Protein AF-A0A0C2RU21-F1 (afdb_monomer)

pLDDT: mean 94.29, std 7.57, range [31.86, 98.75]

Mean predicted aligned error: 3.63 Å

Organism: NCBI:txid135826

InterPro domains:
  IPR026988 YaaC-like protein [PF14175] (13-154)

Solvent-accessible surface area (backbone atoms only — not comparable to full-atom values): 12083 Å² total; per-residue (Å²):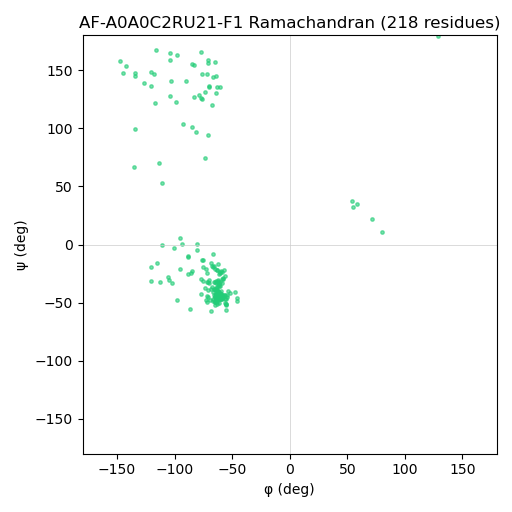 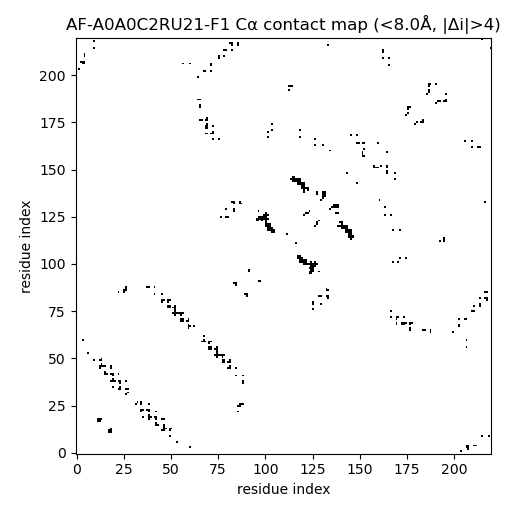130,83,72,75,60,72,66,70,82,51,52,65,50,66,38,51,70,54,34,23,54,53,33,24,52,46,30,46,76,71,70,44,82,64,23,61,63,51,12,62,67,45,20,61,61,36,24,52,21,51,55,46,19,52,51,25,42,57,51,25,72,77,42,57,79,71,52,21,39,45,29,43,34,55,15,48,52,24,49,52,50,32,31,45,48,56,77,35,82,64,68,75,83,47,77,58,43,74,39,69,14,58,49,66,75,92,72,81,60,99,84,69,55,64,53,81,33,55,42,31,43,39,92,52,7,42,52,36,50,46,30,41,73,75,66,74,37,82,77,70,75,45,77,45,47,38,49,59,48,61,52,41,77,73,43,95,78,46,95,59,57,69,70,54,46,52,49,55,52,30,49,53,46,27,46,35,56,71,70,38,54,68,61,44,48,46,41,74,71,68,48,85,54,73,49,40,64,53,53,55,52,46,57,57,50,47,62,25,51,50,68,57,65,46,40,67,59,69,76,105

Foldseek 3Di:
DLPFADLVLCVLLLDLVSQLVLQLVQCVVVVHPPSNVLSNVCSVLLNVLSVQLVVLLVVLVVDDLLCNLLSLLSSLLSLLVSLLCSHDSCPPVDPQQQDLQKDFDPDADPPDDQQAGKMWGHQHYSLQSSCCRPVVDRDDGDIDGNVLLLVQCVDPDHPDDNSSSLNRSSVSSSCCSPPVVVVSCCCCPVVPDPRNVSSVVSSSVSSHCSVVVSCVSNPD

Secondary structure (DSSP, 8-state):
------GGGGGGGG-HHHHHHHHHHHHHHTT-TTHHHHHHHHHHHHHHHHHHHHHHHHHHHHS-TTTHHHHHHHHHHHHHHHHHHTT-TT---SGGGGS-SEEE-SS--TT--STT-EEEEPSSSHHHHHHHHHS-------EEEHHHHHHHTT-SS-SS-HHHHHHHHHHHHHHHHHH-HHHHHHHHHH--STHHHHHHHHHHHHHHHHHHHTHHHHT-

Radius of gyration: 17.93 Å; Cα contacts (8 Å, |Δi|>4): 284; chains: 1; bounding box: 44×33×51 Å

Structure (mmCIF, N/CA/C/O backbone):
data_AF-A0A0C2RU21-F1
#
_entry.id   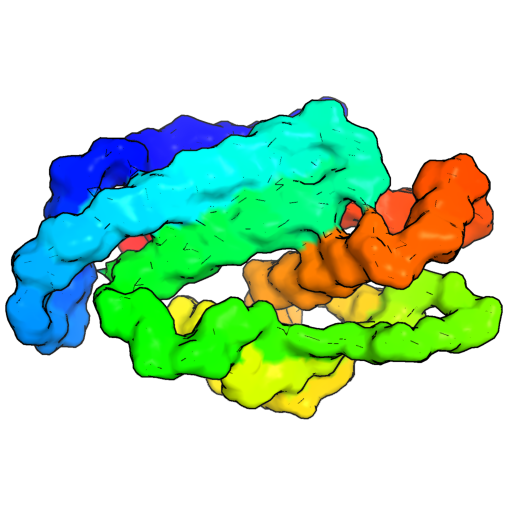AF-A0A0C2RU21-F1
#
loop_
_atom_site.group_PDB
_atom_site.id
_atom_site.type_symbol
_atom_site.label_atom_id
_atom_site.label_alt_id
_atom_site.label_comp_id
_atom_site.label_asym_id
_atom_site.label_entity_id
_atom_site.label_seq_id
_atom_site.pdbx_PDB_ins_code
_atom_site.Cartn_x
_atom_site.Cartn_y
_atom_site.Cartn_z
_atom_site.occupancy
_atom_site.B_iso_or_equiv
_atom_site.auth_seq_id
_atom_site.auth_comp_id
_atom_site.auth_asym_id
_atom_site.auth_atom_id
_atom_site.pdbx_PDB_model_num
ATOM 1 N N . MET A 1 1 ? -8.076 4.454 -21.649 1.00 31.86 1 MET A N 1
ATOM 2 C CA . MET A 1 1 ? -8.527 5.309 -20.536 1.00 31.86 1 MET A CA 1
ATOM 3 C C . MET A 1 1 ? -8.272 4.518 -19.271 1.00 31.86 1 MET A C 1
ATOM 5 O O . MET A 1 1 ? -8.824 3.433 -19.145 1.00 31.86 1 MET A O 1
ATOM 9 N N . THR A 1 2 ? -7.336 4.950 -18.432 1.00 44.03 2 THR A N 1
ATOM 10 C CA . THR A 1 2 ? -7.168 4.358 -17.102 1.00 44.03 2 THR A CA 1
ATOM 11 C C . THR A 1 2 ? -8.415 4.729 -16.311 1.00 44.03 2 THR A C 1
ATOM 13 O O . THR A 1 2 ? -8.763 5.902 -16.242 1.00 44.03 2 THR A O 1
ATOM 16 N N . SER A 1 3 ? -9.171 3.736 -15.844 1.00 54.34 3 SER A N 1
ATOM 17 C CA . SER A 1 3 ? -10.303 3.994 -14.956 1.00 54.34 3 SER A CA 1
ATOM 18 C C . SER A 1 3 ? -9.719 4.425 -13.620 1.00 54.34 3 SER A C 1
ATOM 20 O O . SER A 1 3 ? -9.314 3.575 -12.828 1.00 54.34 3 SER A O 1
ATOM 22 N N . ASP A 1 4 ? -9.592 5.729 -13.408 1.00 76.19 4 ASP A N 1
ATOM 23 C CA . ASP A 1 4 ? -9.157 6.260 -12.124 1.00 76.19 4 ASP A CA 1
ATOM 24 C C . ASP A 1 4 ? -10.173 5.835 -11.053 1.00 76.19 4 ASP A C 1
ATOM 26 O O . ASP A 1 4 ? -11.387 5.854 -11.276 1.00 76.19 4 ASP A O 1
ATOM 30 N N . PHE A 1 5 ? -9.682 5.380 -9.900 1.00 91.38 5 PHE A N 1
ATOM 31 C CA . PHE A 1 5 ? -10.552 4.986 -8.797 1.00 91.38 5 PHE A CA 1
ATOM 32 C C . PHE A 1 5 ? -11.353 6.190 -8.284 1.00 91.38 5 PHE A C 1
ATOM 34 O O . PHE A 1 5 ? -10.807 7.273 -8.065 1.00 91.38 5 PHE A O 1
ATOM 41 N N . ILE A 1 6 ? -12.649 5.986 -8.041 1.00 93.50 6 ILE A N 1
ATOM 42 C CA . ILE A 1 6 ? -13.533 7.021 -7.503 1.00 93.50 6 ILE A CA 1
ATOM 43 C C . ILE A 1 6 ? -13.357 7.083 -5.980 1.00 93.50 6 ILE A C 1
ATOM 45 O O . ILE A 1 6 ? -13.990 6.338 -5.231 1.00 93.50 6 ILE A O 1
ATOM 49 N N . TRP A 1 7 ? -12.523 8.014 -5.513 1.00 95.19 7 TRP A N 1
ATOM 50 C CA . TRP A 1 7 ? -12.246 8.229 -4.083 1.00 95.19 7 TRP A CA 1
ATOM 51 C C . TRP A 1 7 ? -13.466 8.645 -3.258 1.00 95.19 7 TRP A C 1
ATOM 53 O O . TRP A 1 7 ? -13.480 8.460 -2.043 1.00 95.19 7 TRP A O 1
ATOM 63 N N . GLN A 1 8 ? -14.539 9.103 -3.911 1.00 94.12 8 GLN A N 1
ATOM 64 C CA . GLN A 1 8 ? -15.776 9.497 -3.237 1.00 94.12 8 GLN A CA 1
ATOM 65 C C . GLN A 1 8 ? -16.424 8.358 -2.434 1.00 94.12 8 GLN A C 1
ATOM 67 O O . G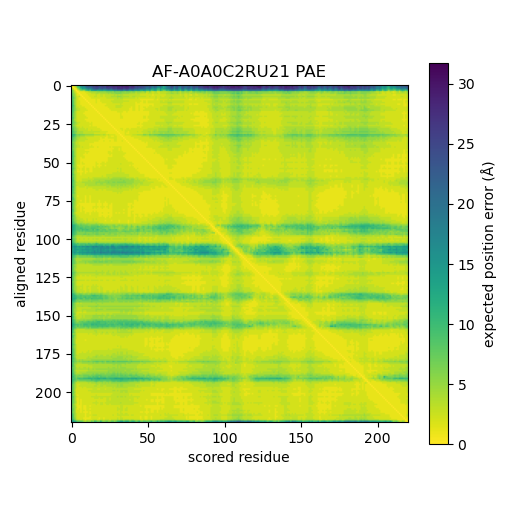LN A 1 8 ? -17.140 8.624 -1.471 1.00 94.12 8 GLN A O 1
ATOM 72 N N . HIS A 1 9 ? -16.129 7.095 -2.766 1.00 94.94 9 HIS A N 1
ATOM 73 C CA . HIS A 1 9 ? -16.547 5.946 -1.959 1.00 94.94 9 HIS A CA 1
ATOM 74 C C . HIS A 1 9 ? -16.064 6.030 -0.501 1.00 94.94 9 HIS A C 1
ATOM 76 O O . HIS A 1 9 ? -16.718 5.491 0.386 1.00 94.94 9 HIS A O 1
ATOM 82 N N . TYR A 1 10 ? -14.951 6.722 -0.241 1.00 97.56 10 TYR A N 1
ATOM 83 C CA . TYR A 1 10 ? -14.381 6.882 1.093 1.00 97.56 10 TYR A CA 1
ATOM 84 C C . TYR A 1 10 ? -14.823 8.153 1.824 1.00 97.56 10 TYR A C 1
ATOM 86 O O . TYR A 1 10 ? -14.427 8.317 2.974 1.00 97.56 10 TYR A O 1
ATOM 94 N N . LEU A 1 11 ? -15.671 9.014 1.236 1.00 96.62 11 LEU A N 1
ATOM 95 C CA . LEU A 1 11 ? -16.117 10.280 1.852 1.00 96.62 11 LEU A CA 1
ATOM 96 C C . LEU A 1 11 ? -16.581 10.164 3.315 1.00 96.62 11 LEU A C 1
ATOM 98 O O . LEU A 1 11 ? -16.206 11.033 4.108 1.00 96.62 11 LEU A O 1
ATOM 102 N N . PRO A 1 12 ? -17.327 9.118 3.734 1.00 97.19 12 PRO A N 1
ATOM 103 C CA . PRO A 1 12 ? -17.712 8.977 5.138 1.00 97.19 12 PRO A CA 1
ATOM 104 C C . PRO A 1 12 ? -16.509 8.932 6.094 1.00 97.19 12 PRO A C 1
ATOM 106 O O . PRO A 1 12 ? -16.598 9.412 7.223 1.00 97.19 12 PRO A O 1
ATOM 109 N N . LEU A 1 13 ? -15.362 8.421 5.637 1.00 98.06 13 LEU A N 1
ATOM 110 C CA . LEU A 1 13 ? -14.150 8.264 6.441 1.00 98.06 13 LEU A CA 1
ATOM 111 C C . LEU A 1 13 ? -13.318 9.549 6.589 1.00 98.06 13 LEU A C 1
ATOM 113 O O . LEU A 1 13 ? -12.363 9.562 7.362 1.00 98.06 13 LEU A O 1
ATOM 117 N N . TYR A 1 14 ? -13.694 10.638 5.913 1.00 97.25 14 TYR A N 1
ATOM 118 C CA . TYR A 1 14 ? -13.110 11.974 6.115 1.00 97.25 14 TYR A CA 1
ATOM 119 C C . TYR A 1 14 ? -13.797 12.707 7.275 1.00 97.25 14 TYR A C 1
ATOM 121 O O . TYR A 1 14 ? -13.236 13.609 7.896 1.00 97.25 14 TYR A O 1
ATOM 129 N N . ALA A 1 15 ? -15.030 12.317 7.609 1.00 97.56 15 ALA A N 1
ATOM 130 C CA . ALA A 1 15 ? -15.787 12.936 8.682 1.00 97.56 15 ALA A CA 1
ATOM 131 C C . ALA A 1 15 ? -15.427 12.297 10.029 1.00 97.56 15 ALA A C 1
ATOM 133 O O . ALA A 1 15 ? -15.958 11.248 10.393 1.00 97.56 15 ALA A O 1
ATOM 134 N N . LYS A 1 16 ? -14.584 12.974 10.824 1.00 97.62 16 LYS A N 1
ATOM 135 C CA . LYS A 1 16 ? -14.157 12.506 12.160 1.00 97.62 16 LYS A CA 1
ATOM 136 C C . LYS A 1 16 ? -15.317 11.999 13.021 1.00 97.62 16 LYS A C 1
ATOM 138 O O . LYS A 1 16 ? -15.208 10.938 13.618 1.00 97.62 16 LYS A O 1
ATOM 143 N N . HIS A 1 17 ? -16.427 12.739 13.073 1.00 97.94 17 HIS A N 1
ATOM 144 C CA . HIS A 1 17 ? -17.606 12.341 13.850 1.00 97.94 17 HIS A CA 1
ATOM 145 C C . HIS A 1 17 ? -18.168 10.985 13.396 1.00 97.94 17 HIS A C 1
ATOM 147 O O . HIS A 1 17 ? -18.436 10.124 14.229 1.00 97.94 17 HIS A O 1
ATOM 153 N N . HIS A 1 18 ? -18.291 10.774 12.083 1.00 98.25 18 HIS A N 1
ATOM 154 C CA . HIS A 1 18 ? -18.748 9.503 11.526 1.00 98.25 18 HIS A CA 1
ATOM 155 C C . HIS A 1 18 ? -17.769 8.368 11.850 1.00 98.25 18 HIS A C 1
ATOM 157 O O . HIS A 1 18 ? -18.178 7.324 12.351 1.00 98.25 18 HIS A O 1
ATOM 163 N N . VAL A 1 19 ? -16.466 8.594 11.656 1.00 98.50 19 VAL A N 1
ATOM 164 C CA . VAL A 1 19 ? -15.429 7.605 11.984 1.00 98.50 19 VAL A CA 1
ATOM 165 C C . VAL A 1 19 ? -15.456 7.234 13.466 1.00 98.50 19 VAL A C 1
ATOM 167 O O . VAL A 1 19 ? -15.389 6.052 13.791 1.00 98.50 19 VAL A O 1
ATOM 170 N N . THR A 1 20 ? -15.614 8.200 14.376 1.00 98.69 20 THR A N 1
ATOM 171 C CA . THR A 1 20 ? -15.756 7.917 15.812 1.00 98.69 20 THR A CA 1
ATOM 172 C C . THR A 1 20 ? -16.949 6.999 16.086 1.00 98.69 20 THR A C 1
ATOM 174 O O . THR A 1 20 ? -16.804 6.034 16.831 1.00 98.69 20 THR A O 1
ATOM 177 N N . GLN A 1 21 ? -18.106 7.237 15.462 1.00 98.44 21 GLN A N 1
ATOM 178 C CA . GLN A 1 21 ? -19.289 6.382 15.635 1.00 98.44 21 GLN A CA 1
ATOM 179 C C . GLN A 1 21 ? -19.064 4.956 15.107 1.00 98.44 21 GLN A C 1
ATOM 181 O O . GLN A 1 21 ? -19.428 3.982 15.774 1.00 98.44 21 GLN A O 1
ATOM 186 N N . VAL A 1 22 ? -18.432 4.823 13.937 1.00 98.12 22 VAL A N 1
ATOM 187 C CA . VAL A 1 22 ? -18.100 3.520 13.339 1.00 98.12 22 VAL A CA 1
ATOM 188 C C . VAL A 1 22 ? -17.126 2.747 14.226 1.00 98.12 22 VAL A C 1
ATOM 190 O O . VAL A 1 22 ? -17.392 1.594 14.567 1.00 98.12 22 VAL A O 1
ATOM 193 N N . LEU A 1 23 ? -16.032 3.382 14.654 1.00 98.38 23 LEU A N 1
ATOM 194 C CA . LEU A 1 23 ? -15.039 2.758 15.528 1.00 98.38 23 LEU A CA 1
ATOM 195 C C . LEU A 1 23 ? -15.647 2.356 16.871 1.00 98.38 23 LEU A C 1
ATOM 197 O O . LEU A 1 23 ? -15.434 1.235 17.320 1.00 98.38 23 LEU A O 1
ATOM 201 N N . PHE A 1 24 ? -16.459 3.222 17.482 1.00 98.56 24 PHE A N 1
ATOM 202 C CA . PHE A 1 24 ? -17.140 2.905 18.736 1.00 98.56 24 PHE A CA 1
ATOM 203 C C . PHE A 1 24 ? -18.019 1.658 18.598 1.00 98.56 24 PHE A C 1
ATOM 205 O O . PHE A 1 24 ? -17.946 0.754 19.434 1.00 98.56 24 PHE A O 1
ATOM 212 N N . THR A 1 25 ? -18.794 1.574 17.514 1.00 97.94 25 THR A N 1
ATOM 213 C CA . THR A 1 25 ? -19.654 0.421 17.222 1.00 97.94 25 THR A CA 1
ATOM 214 C C . THR A 1 25 ? -18.827 -0.855 17.056 1.00 97.94 25 THR A C 1
ATOM 216 O O . THR A 1 25 ? -19.104 -1.858 17.714 1.00 97.94 25 THR A O 1
ATOM 219 N N . ARG A 1 26 ? -17.771 -0.816 16.231 1.00 97.00 26 ARG A N 1
ATOM 220 C CA . ARG A 1 26 ? -16.908 -1.978 15.961 1.00 97.00 26 ARG A CA 1
ATOM 221 C C . ARG A 1 26 ? -16.157 -2.446 17.204 1.00 97.00 26 ARG A C 1
ATOM 223 O O . ARG A 1 26 ? -16.156 -3.636 17.505 1.00 97.00 26 ARG A O 1
ATOM 230 N N . TYR A 1 27 ? -15.558 -1.526 17.955 1.00 98.00 27 TYR A N 1
ATOM 231 C CA . TYR A 1 27 ? -14.816 -1.855 19.172 1.00 98.00 27 TYR A CA 1
ATOM 232 C C . TYR A 1 27 ? -15.729 -2.427 20.257 1.00 98.00 27 TYR A C 1
ATOM 234 O O . TYR A 1 27 ? -15.358 -3.393 20.920 1.00 98.00 27 TYR A O 1
ATOM 242 N N . THR A 1 28 ? -16.942 -1.885 20.399 1.00 98.00 28 THR A N 1
ATOM 243 C CA . THR A 1 28 ? -17.939 -2.414 21.340 1.00 98.00 28 THR A CA 1
ATOM 244 C C . THR A 1 28 ? -18.387 -3.818 20.937 1.00 98.00 28 THR A C 1
ATOM 246 O O . THR A 1 28 ? -18.399 -4.714 21.776 1.00 98.00 28 THR A O 1
ATOM 249 N N . ALA A 1 29 ? -18.677 -4.047 19.651 1.00 97.00 29 ALA A N 1
ATOM 250 C CA . ALA A 1 29 ? -19.038 -5.370 19.136 1.00 97.00 29 ALA A CA 1
ATOM 251 C C . ALA A 1 29 ? -17.907 -6.404 19.300 1.00 97.00 29 ALA A C 1
ATOM 253 O O . ALA A 1 29 ? -18.172 -7.585 19.511 1.00 97.00 29 ALA A O 1
ATOM 254 N N . ALA A 1 30 ? -16.649 -5.961 19.251 1.00 95.88 30 ALA A N 1
ATOM 255 C CA . ALA A 1 30 ? -15.473 -6.791 19.499 1.00 95.88 30 ALA A CA 1
ATOM 256 C C . ALA A 1 30 ? -15.161 -7.010 20.997 1.00 95.88 30 ALA A C 1
ATOM 258 O O . ALA A 1 30 ? -14.177 -7.675 21.318 1.00 95.88 30 ALA A O 1
ATOM 259 N N . GLY A 1 31 ? -15.964 -6.460 21.918 1.00 97.31 31 GLY A N 1
ATOM 260 C CA . GLY A 1 31 ? -15.763 -6.604 23.365 1.00 97.31 31 GLY A CA 1
ATOM 261 C C . GLY A 1 31 ? -14.570 -5.818 23.920 1.00 97.31 31 GLY A C 1
ATOM 262 O O . GLY A 1 31 ? -14.044 -6.165 24.977 1.00 97.31 31 GLY A O 1
ATOM 263 N N . ILE A 1 32 ? -14.115 -4.774 23.220 1.00 97.06 32 ILE A N 1
ATOM 264 C CA . ILE A 1 32 ? -12.980 -3.949 23.644 1.00 97.06 32 ILE A CA 1
ATOM 265 C C . ILE A 1 32 ? -13.418 -2.996 24.765 1.00 97.06 32 ILE A C 1
ATOM 267 O O . ILE A 1 32 ? -14.351 -2.208 24.613 1.00 97.06 32 ILE A O 1
ATOM 271 N N . THR A 1 33 ? -12.709 -3.034 25.893 1.00 96.31 33 THR A N 1
ATOM 272 C CA . THR A 1 33 ? -12.931 -2.131 27.033 1.00 96.31 33 THR A CA 1
ATOM 273 C C . THR A 1 33 ? -12.581 -0.687 26.682 1.00 96.31 33 THR A C 1
ATOM 275 O O . THR A 1 33 ? -11.595 -0.449 25.987 1.00 96.31 33 THR A O 1
ATOM 278 N N . HIS A 1 34 ? -13.328 0.282 27.222 1.00 96.75 34 HIS A N 1
ATOM 279 C CA . HIS A 1 34 ? -13.141 1.715 26.938 1.00 96.75 34 HIS A CA 1
ATOM 280 C C . HIS A 1 34 ? -13.284 2.067 25.441 1.00 96.75 34 HIS A C 1
ATOM 282 O O . HIS A 1 34 ? -12.607 2.962 24.932 1.00 96.75 34 HIS A O 1
ATOM 288 N N . SER A 1 35 ? -14.179 1.368 24.731 1.00 97.44 35 SER A N 1
ATOM 289 C CA . SER A 1 35 ? -14.396 1.503 23.283 1.00 97.44 35 SER A CA 1
ATOM 290 C C . SER A 1 35 ? -14.674 2.938 22.826 1.00 97.44 35 SER A C 1
ATOM 292 O O . SER A 1 35 ? -14.144 3.350 21.798 1.00 97.44 35 SER A O 1
ATOM 294 N N . GLU A 1 36 ? -15.454 3.718 23.578 1.00 98.06 36 GLU A N 1
ATOM 295 C CA . GLU A 1 36 ? -15.768 5.114 23.237 1.00 98.06 36 GLU A CA 1
ATOM 296 C C . GLU A 1 36 ? -14.519 6.002 23.262 1.00 98.06 36 GLU A C 1
ATOM 298 O O . GLU A 1 36 ? -14.224 6.698 22.289 1.00 98.06 36 GLU A O 1
ATOM 303 N N . GLN A 1 37 ? -13.734 5.922 24.340 1.00 98.25 37 GLN A N 1
ATOM 304 C CA . GLN A 1 37 ? -12.491 6.680 24.472 1.00 98.25 37 GLN A CA 1
ATOM 305 C C . GLN A 1 37 ? -11.500 6.313 23.360 1.00 98.25 37 GLN A C 1
ATOM 307 O O . GLN A 1 37 ? -10.933 7.201 22.724 1.00 98.25 37 GLN A O 1
ATOM 312 N N . LEU A 1 38 ? -11.332 5.014 23.085 1.00 98.25 38 LEU A N 1
ATOM 313 C CA . LEU A 1 38 ? -10.466 4.537 22.005 1.00 98.25 38 LEU A CA 1
ATOM 314 C C . LEU A 1 38 ? -10.959 5.011 20.632 1.00 98.25 38 LEU A C 1
ATOM 316 O O . LEU A 1 38 ? -10.156 5.401 19.790 1.00 98.25 38 LEU A O 1
ATOM 320 N N . ALA A 1 39 ? -12.268 5.026 20.386 1.00 98.38 39 ALA A N 1
ATOM 321 C CA . ALA A 1 39 ? -12.826 5.521 19.132 1.00 98.38 39 ALA A CA 1
ATOM 322 C C . ALA A 1 39 ? -12.556 7.020 18.923 1.00 98.38 39 ALA A C 1
ATOM 324 O O . ALA A 1 39 ? -12.175 7.431 17.824 1.00 98.38 39 ALA A O 1
ATOM 325 N N . ILE A 1 40 ? -12.703 7.831 19.976 1.00 98.44 40 ILE A N 1
ATOM 326 C CA . ILE A 1 40 ? -12.382 9.266 19.952 1.00 98.44 40 ILE A CA 1
ATOM 327 C C . ILE A 1 40 ? -10.887 9.478 19.683 1.00 98.44 40 ILE A C 1
ATOM 329 O O . ILE A 1 40 ? -10.528 10.325 18.864 1.00 98.44 40 ILE A O 1
ATOM 333 N N . GLU A 1 41 ? -10.022 8.695 20.330 1.00 98.00 41 GLU A N 1
ATOM 334 C CA . GLU A 1 41 ? -8.568 8.784 20.168 1.00 98.00 41 GLU A CA 1
ATOM 335 C C . GLU A 1 41 ? -8.113 8.398 18.751 1.00 98.00 41 GLU A C 1
ATOM 337 O O . GLU A 1 41 ? -7.256 9.066 18.170 1.00 98.00 41 GLU A O 1
ATOM 342 N N . LYS A 1 42 ? -8.671 7.325 18.174 1.00 98.00 42 LYS A N 1
ATOM 343 C CA . LYS A 1 42 ? -8.193 6.765 16.897 1.00 98.00 42 LYS A CA 1
ATOM 344 C C . LYS A 1 42 ? -8.797 7.417 15.660 1.00 98.00 42 LYS A C 1
ATOM 346 O O . LYS A 1 42 ? -8.145 7.407 14.615 1.00 98.00 42 LYS A O 1
ATOM 351 N N . ALA A 1 43 ? -9.986 8.013 15.757 1.00 98.44 43 ALA A N 1
ATOM 352 C CA . ALA A 1 43 ? -10.663 8.598 14.600 1.00 98.44 43 ALA A CA 1
ATOM 353 C C . ALA A 1 43 ? -9.813 9.626 13.818 1.00 98.44 43 ALA A C 1
ATOM 355 O O . ALA A 1 43 ? -9.740 9.490 12.597 1.00 98.44 43 ALA A O 1
ATOM 356 N N . PRO A 1 44 ? -9.102 10.590 14.448 1.00 98.44 44 PRO A N 1
ATOM 357 C CA . PRO A 1 44 ? -8.275 11.551 13.711 1.00 98.44 44 PRO A CA 1
ATOM 358 C C . PRO A 1 44 ? -7.172 10.894 12.874 1.00 98.44 44 PRO A C 1
ATOM 360 O O . PRO A 1 44 ? -6.954 11.269 11.724 1.00 98.44 44 PRO A O 1
ATOM 363 N N . ALA A 1 45 ? -6.486 9.894 13.436 1.00 97.94 45 ALA A N 1
ATOM 364 C CA . ALA A 1 45 ? -5.410 9.194 12.742 1.00 97.94 45 ALA A CA 1
ATOM 365 C C . ALA A 1 45 ? -5.938 8.323 11.590 1.00 97.94 45 ALA A C 1
ATOM 367 O O . ALA A 1 45 ? -5.284 8.225 10.551 1.00 97.94 45 ALA A O 1
ATOM 368 N N . LEU A 1 46 ? -7.138 7.748 11.734 1.00 98.50 46 LEU A N 1
ATOM 369 C CA . LEU A 1 46 ? -7.793 7.026 10.646 1.00 98.50 46 LEU A CA 1
ATOM 370 C C . LEU A 1 46 ? -8.143 7.967 9.487 1.00 98.50 46 LEU A C 1
ATOM 372 O O . LEU A 1 46 ? -7.768 7.667 8.355 1.00 98.50 46 LEU A O 1
ATOM 376 N N . CYS A 1 47 ? -8.786 9.111 9.759 1.00 98.62 47 CYS A N 1
ATOM 377 C CA . CYS A 1 47 ? -9.092 10.116 8.731 1.00 98.62 47 CYS A CA 1
ATOM 378 C C . CYS A 1 47 ? -7.821 10.550 7.987 1.00 98.62 47 CYS A C 1
ATOM 380 O O . CYS A 1 47 ? -7.778 10.505 6.761 1.00 98.62 47 CYS A O 1
ATOM 382 N N . ALA A 1 48 ? -6.746 10.854 8.723 1.00 98.56 48 ALA A N 1
ATOM 383 C CA . ALA A 1 48 ? -5.467 11.243 8.132 1.00 98.56 48 ALA A CA 1
ATOM 384 C C . ALA A 1 48 ? -4.865 10.147 7.234 1.00 98.56 48 ALA A C 1
ATOM 386 O O . ALA A 1 48 ? -4.258 10.442 6.206 1.00 98.56 48 ALA A O 1
ATOM 387 N N . HIS A 1 49 ? -5.023 8.865 7.584 1.00 98.62 49 HIS A N 1
ATOM 388 C CA . HIS A 1 49 ? -4.603 7.772 6.708 1.00 98.62 49 HIS A CA 1
ATOM 389 C C . HIS A 1 49 ? -5.419 7.700 5.416 1.00 98.62 49 HIS A C 1
ATOM 391 O O . HIS A 1 49 ? -4.831 7.451 4.367 1.00 98.62 49 HIS A O 1
ATOM 397 N N . ILE A 1 50 ? -6.727 7.946 5.460 1.00 98.62 50 ILE A N 1
ATOM 398 C CA . ILE A 1 50 ? -7.558 7.979 4.250 1.00 98.62 50 ILE A CA 1
ATOM 399 C C . ILE A 1 50 ? -7.167 9.157 3.349 1.00 98.62 50 ILE A C 1
ATOM 401 O O . ILE A 1 50 ? -6.903 8.947 2.167 1.00 98.62 50 ILE A O 1
ATOM 405 N N . GLU A 1 51 ? -7.018 10.356 3.914 1.00 98.38 51 GLU A N 1
ATOM 406 C CA . GLU A 1 51 ? -6.573 11.551 3.180 1.00 98.38 51 GLU A CA 1
ATOM 407 C C . GLU A 1 51 ? -5.194 11.350 2.540 1.00 98.38 51 GLU A C 1
ATOM 409 O O . GLU A 1 51 ? -4.983 11.661 1.368 1.00 98.38 51 GLU A O 1
ATOM 414 N N . HIS A 1 52 ? -4.248 10.775 3.289 1.00 98.38 52 HIS A N 1
ATOM 415 C CA . HIS A 1 52 ? -2.933 10.456 2.749 1.00 98.38 52 HIS A CA 1
ATOM 416 C C . HIS A 1 52 ? -3.032 9.421 1.629 1.00 98.38 52 HIS A C 1
ATOM 418 O O . HIS A 1 52 ? -2.406 9.607 0.589 1.00 98.38 52 HIS A O 1
ATOM 424 N N . ALA A 1 53 ? -3.797 8.341 1.811 1.00 98.62 53 ALA A N 1
ATOM 425 C CA . ALA A 1 53 ? -3.968 7.333 0.772 1.00 98.62 53 ALA A CA 1
ATOM 426 C C . ALA A 1 53 ? -4.466 7.965 -0.535 1.00 98.62 53 ALA A C 1
ATOM 428 O O . ALA A 1 53 ? -3.824 7.775 -1.568 1.00 98.62 53 ALA A O 1
ATOM 429 N N . GLU A 1 54 ? -5.534 8.765 -0.477 1.00 98.25 54 GLU A N 1
ATOM 430 C CA . GLU A 1 54 ? -6.054 9.485 -1.641 1.00 98.25 54 GLU A CA 1
ATOM 431 C C . GLU A 1 54 ? -4.972 10.350 -2.291 1.00 98.25 54 GLU A C 1
ATOM 433 O O . GLU A 1 54 ? -4.702 10.200 -3.485 1.00 98.25 54 GLU A O 1
ATOM 438 N N . LEU A 1 55 ? -4.299 11.196 -1.504 1.00 98.06 55 LEU A N 1
ATOM 439 C CA . LEU A 1 55 ? -3.253 12.083 -2.006 1.00 98.06 55 LEU A CA 1
ATOM 440 C C . LEU A 1 55 ? -2.143 11.297 -2.716 1.00 98.06 55 LEU A C 1
ATOM 442 O O . LEU A 1 55 ? -1.747 11.650 -3.826 1.00 98.06 55 LEU A O 1
ATOM 446 N N . PHE A 1 56 ? -1.654 10.212 -2.112 1.00 98.50 56 PHE A N 1
ATOM 447 C CA . PHE A 1 56 ? -0.609 9.372 -2.697 1.00 98.50 56 PHE A CA 1
ATOM 448 C C . PHE A 1 56 ? -1.038 8.772 -4.042 1.00 98.50 56 PHE A C 1
ATOM 450 O O . PHE A 1 56 ? -0.258 8.808 -4.995 1.00 98.50 56 PHE A O 1
ATOM 457 N N . TYR A 1 57 ? -2.264 8.254 -4.156 1.00 98.00 57 TYR A N 1
ATOM 458 C CA . TYR A 1 57 ? -2.761 7.684 -5.412 1.00 98.00 57 TYR A CA 1
ATOM 459 C C . TYR A 1 57 ? -3.045 8.748 -6.478 1.00 98.00 57 TYR A C 1
ATOM 461 O O . TYR A 1 57 ? -2.696 8.536 -7.640 1.00 98.00 57 TYR A O 1
ATOM 469 N N . GLN A 1 58 ? -3.602 9.903 -6.105 1.00 96.69 58 GLN A N 1
ATOM 470 C CA . GLN A 1 58 ? -3.800 11.024 -7.029 1.00 96.69 58 GLN A CA 1
ATOM 471 C C . GLN A 1 58 ? -2.458 11.520 -7.577 1.00 96.69 58 GLN A C 1
ATOM 473 O O . GLN A 1 58 ? -2.276 11.633 -8.789 1.00 96.69 58 GLN A O 1
ATOM 478 N N . GLN A 1 59 ? -1.462 11.724 -6.709 1.00 97.56 59 GLN A N 1
ATOM 479 C CA . GLN A 1 59 ? -0.120 12.093 -7.159 1.00 97.56 59 GLN A CA 1
ATOM 480 C C . GLN A 1 59 ? 0.515 10.988 -8.009 1.00 97.56 59 GLN A C 1
ATOM 482 O O . GLN A 1 59 ? 1.183 11.289 -8.998 1.00 97.56 59 GLN A O 1
ATOM 487 N N . ALA A 1 60 ? 0.280 9.709 -7.695 1.00 97.50 60 ALA A N 1
ATOM 488 C CA . ALA A 1 60 ? 0.764 8.597 -8.510 1.00 97.50 60 ALA A CA 1
ATOM 489 C C . ALA A 1 60 ? 0.177 8.604 -9.930 1.00 97.50 60 ALA A C 1
ATOM 491 O O . ALA A 1 60 ? 0.885 8.231 -10.867 1.00 97.50 60 ALA A O 1
ATOM 492 N N . ALA A 1 61 ? -1.081 9.022 -10.101 1.00 95.44 61 ALA A N 1
ATOM 493 C CA . ALA A 1 61 ? -1.745 9.109 -11.403 1.00 95.44 61 ALA A CA 1
ATOM 494 C C . ALA A 1 61 ? -1.127 10.193 -12.304 1.00 95.44 61 ALA A C 1
ATOM 496 O O . ALA A 1 61 ? -0.971 9.981 -13.506 1.00 95.44 61 ALA A O 1
ATOM 497 N N . HIS A 1 62 ? -0.699 11.315 -11.718 1.00 94.62 62 HIS A N 1
ATOM 498 C CA . HIS A 1 62 ? -0.048 12.418 -12.439 1.00 94.62 62 HIS A CA 1
ATOM 499 C C . HIS A 1 62 ? 1.476 12.275 -12.562 1.00 94.62 62 HIS A C 1
ATOM 501 O O . HIS A 1 62 ? 2.125 13.033 -13.283 1.00 94.62 62 HIS A O 1
ATOM 507 N N . SER A 1 63 ? 2.065 11.310 -11.860 1.00 95.19 63 SER A N 1
ATOM 508 C CA . SER A 1 63 ? 3.510 11.121 -11.814 1.00 95.19 63 SER A CA 1
ATOM 509 C C . SER A 1 63 ? 4.048 10.298 -12.979 1.00 95.19 63 SER A C 1
ATOM 511 O O . SER A 1 63 ? 3.384 9.428 -13.545 1.00 95.19 63 SER A O 1
ATOM 513 N N . THR A 1 64 ? 5.329 10.502 -13.286 1.00 94.50 64 THR A N 1
ATOM 514 C CA . THR A 1 64 ? 6.050 9.604 -14.190 1.00 94.50 64 THR A CA 1
ATOM 515 C C . THR A 1 64 ? 6.174 8.208 -13.574 1.00 94.50 64 THR A C 1
ATOM 517 O O . THR A 1 64 ? 6.163 8.030 -12.351 1.00 94.50 64 THR A O 1
ATOM 520 N N . VAL A 1 65 ? 6.371 7.199 -14.429 1.00 93.25 65 VAL A N 1
ATOM 521 C CA . VAL A 1 65 ? 6.562 5.807 -13.984 1.00 93.25 65 VAL A CA 1
ATOM 522 C C . VAL A 1 65 ? 7.744 5.657 -13.015 1.00 93.25 65 VAL A C 1
ATOM 524 O O . VAL A 1 65 ? 7.745 4.736 -12.210 1.00 93.25 65 VAL A O 1
ATOM 527 N N . PHE A 1 66 ? 8.704 6.591 -13.025 1.00 95.81 66 PHE A N 1
ATOM 528 C CA . PHE A 1 66 ? 9.880 6.553 -12.160 1.00 95.81 66 PHE A CA 1
ATOM 529 C C . PHE A 1 66 ? 9.549 6.594 -10.666 1.00 95.81 66 PHE A C 1
ATOM 531 O O . PHE A 1 66 ? 10.236 5.934 -9.893 1.00 95.81 66 PHE A O 1
ATOM 538 N N . ILE A 1 67 ? 8.513 7.338 -10.268 1.00 97.00 67 ILE A N 1
ATOM 539 C CA . ILE A 1 67 ? 8.116 7.506 -8.856 1.00 97.00 67 ILE A CA 1
ATOM 540 C C . ILE A 1 67 ? 6.736 6.915 -8.548 1.00 97.00 67 ILE A C 1
ATOM 542 O O . ILE A 1 67 ? 6.418 6.659 -7.388 1.00 97.00 67 ILE A O 1
ATOM 546 N N . GLN A 1 68 ? 5.939 6.630 -9.583 1.00 97.31 68 GLN A N 1
ATOM 547 C CA . GLN A 1 68 ? 4.618 6.009 -9.485 1.00 97.31 68 GLN A CA 1
ATOM 548 C C . GLN A 1 68 ? 4.544 4.789 -8.534 1.00 97.31 68 GLN A C 1
ATOM 550 O O . GLN A 1 68 ? 3.663 4.796 -7.672 1.00 97.31 68 GLN A O 1
ATOM 555 N N . PRO A 1 69 ? 5.442 3.776 -8.584 1.00 98.06 69 PRO A N 1
ATOM 556 C CA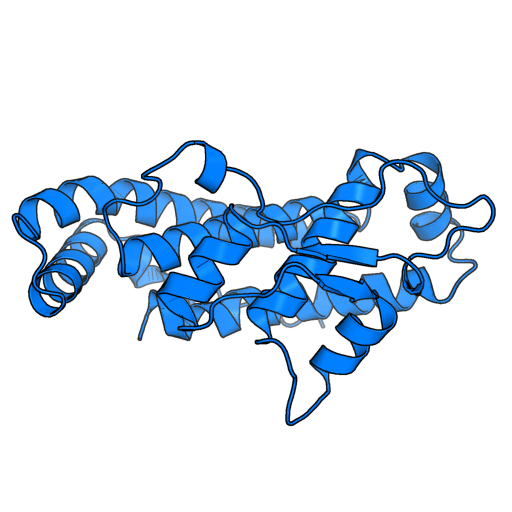 . PRO A 1 69 ? 5.370 2.630 -7.666 1.00 98.06 69 PRO A CA 1
ATOM 557 C C . PRO A 1 69 ? 5.621 3.000 -6.202 1.00 98.06 69 PRO A C 1
ATOM 559 O O . PRO A 1 69 ? 5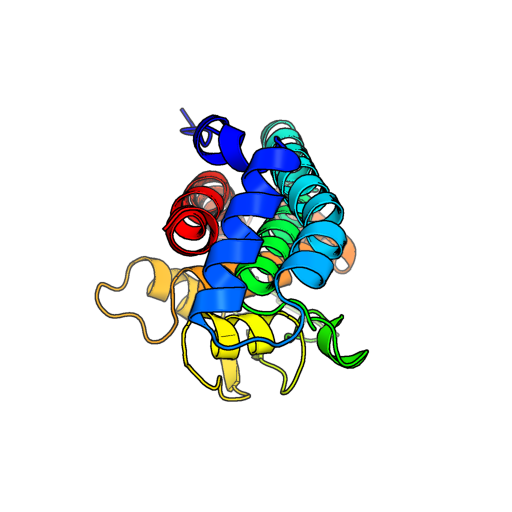.052 2.379 -5.308 1.00 98.06 69 PRO A O 1
ATOM 562 N N . VAL A 1 70 ? 6.465 4.005 -5.941 1.00 98.50 70 VAL A N 1
ATOM 563 C CA . VAL A 1 70 ? 6.719 4.484 -4.576 1.00 98.50 70 VAL A CA 1
ATOM 564 C C . VAL A 1 70 ? 5.435 5.081 -4.016 1.00 98.50 70 VAL A C 1
ATOM 566 O O . VAL A 1 70 ? 5.011 4.710 -2.925 1.00 98.50 70 VAL A O 1
ATOM 569 N N . LEU A 1 71 ? 4.780 5.945 -4.789 1.00 98.62 71 LEU A N 1
ATOM 570 C CA . LEU A 1 71 ? 3.552 6.605 -4.364 1.00 98.62 71 LEU A CA 1
ATOM 571 C C . LEU A 1 71 ? 2.411 5.604 -4.134 1.00 98.62 71 LEU A C 1
ATOM 573 O O . LEU A 1 71 ? 1.794 5.627 -3.073 1.00 98.62 71 LEU A O 1
ATOM 577 N N . GLN A 1 72 ? 2.192 4.663 -5.060 1.00 98.62 72 GLN A N 1
ATOM 578 C CA . GLN A 1 72 ? 1.171 3.621 -4.888 1.00 98.62 72 GLN A CA 1
ATOM 579 C C . GLN A 1 72 ? 1.450 2.723 -3.676 1.00 98.62 72 GLN A C 1
ATOM 581 O O . GLN A 1 72 ? 0.532 2.403 -2.923 1.00 98.62 72 GLN A O 1
ATOM 586 N N . PHE A 1 73 ? 2.712 2.350 -3.436 1.00 98.75 73 PHE A N 1
ATOM 587 C CA . PHE A 1 73 ? 3.069 1.538 -2.273 1.00 98.75 73 PHE A CA 1
ATOM 588 C C . PHE A 1 73 ? 2.769 2.256 -0.949 1.00 98.75 73 PHE A C 1
ATOM 590 O O . PHE A 1 73 ? 2.161 1.669 -0.055 1.00 98.75 73 PHE A O 1
ATOM 597 N N . TYR A 1 74 ? 3.144 3.532 -0.816 1.00 98.69 74 TYR A N 1
ATOM 598 C CA . TYR A 1 74 ? 2.857 4.291 0.405 1.00 98.69 74 TYR A CA 1
ATOM 599 C C . TYR A 1 74 ? 1.366 4.629 0.558 1.00 98.69 74 TYR A C 1
ATOM 601 O O . TYR A 1 74 ? 0.857 4.579 1.679 1.00 98.69 74 TYR A O 1
ATOM 609 N N . GLY A 1 75 ? 0.635 4.848 -0.539 1.00 98.62 75 GLY A N 1
ATOM 610 C CA . GLY A 1 75 ? -0.828 4.935 -0.515 1.00 98.62 75 GLY A CA 1
ATOM 611 C C . GLY A 1 75 ? -1.476 3.645 0.002 1.00 98.62 75 GLY A C 1
ATOM 612 O O . GLY A 1 75 ? -2.335 3.682 0.881 1.00 98.62 75 GLY A O 1
ATOM 613 N N . MET A 1 76 ? -1.006 2.481 -0.459 1.00 98.62 76 MET A N 1
ATOM 614 C CA . MET A 1 76 ? -1.460 1.176 0.036 1.00 98.62 76 MET A CA 1
ATOM 615 C C . MET A 1 76 ? -1.126 0.952 1.518 1.00 98.62 76 MET A C 1
ATOM 617 O O . MET A 1 76 ? -1.959 0.427 2.255 1.00 98.62 76 MET A O 1
ATOM 621 N N . ILE A 1 77 ? 0.055 1.379 1.982 1.00 98.62 77 ILE A N 1
ATOM 622 C CA . ILE A 1 77 ? 0.413 1.341 3.411 1.00 98.62 77 ILE A CA 1
ATOM 623 C C . ILE A 1 77 ? -0.612 2.114 4.245 1.00 98.62 77 ILE A C 1
ATOM 625 O O . ILE A 1 77 ? -1.012 1.639 5.308 1.00 98.62 77 ILE A O 1
ATOM 629 N N . HIS A 1 78 ? -1.028 3.294 3.784 1.00 98.69 78 HIS A N 1
ATOM 630 C CA . HIS A 1 78 ? -2.016 4.105 4.484 1.00 98.69 78 HIS A CA 1
ATOM 631 C C . HIS A 1 78 ? -3.388 3.421 4.553 1.00 98.69 78 HIS A C 1
ATOM 633 O O . HIS A 1 78 ? -3.958 3.341 5.641 1.00 98.69 78 HIS A O 1
ATOM 639 N N . LEU A 1 79 ? -3.856 2.824 3.451 1.00 98.75 79 LEU A N 1
ATOM 640 C CA . LEU A 1 79 ? -5.090 2.027 3.446 1.00 98.75 79 LEU A CA 1
ATOM 641 C C . LEU A 1 79 ? -5.009 0.834 4.410 1.00 98.75 79 LEU A C 1
ATOM 643 O O . LEU A 1 79 ? -5.936 0.601 5.182 1.00 98.75 79 LEU A O 1
ATOM 647 N N . PHE A 1 80 ? -3.890 0.104 4.420 1.00 98.44 80 PHE A N 1
ATOM 648 C CA . PHE A 1 80 ? -3.683 -1.026 5.333 1.00 98.44 80 PHE A CA 1
ATOM 649 C C . PHE A 1 80 ? -3.724 -0.590 6.797 1.00 98.44 80 PHE A C 1
ATOM 651 O O . PHE A 1 80 ? -4.358 -1.253 7.614 1.00 98.44 80 PHE A O 1
ATOM 658 N N . LYS A 1 81 ? -3.075 0.527 7.137 1.00 98.06 81 LYS A N 1
ATOM 659 C CA . LYS A 1 81 ? -3.088 1.058 8.505 1.00 98.06 81 LYS A CA 1
ATOM 660 C C . LYS A 1 81 ? -4.488 1.491 8.932 1.00 98.06 81 LYS A C 1
ATOM 662 O O . LYS A 1 81 ? -4.910 1.109 10.018 1.00 98.06 81 LYS A O 1
ATOM 667 N N . ALA A 1 82 ? -5.221 2.213 8.080 1.00 98.38 82 ALA A N 1
ATOM 668 C CA . ALA A 1 82 ? -6.608 2.590 8.356 1.00 98.38 82 ALA A CA 1
ATOM 669 C C . ALA A 1 82 ? -7.498 1.355 8.580 1.00 98.38 82 ALA A C 1
ATOM 671 O O . ALA A 1 82 ? -8.258 1.302 9.544 1.00 98.38 82 ALA A O 1
ATOM 672 N N . ALA A 1 83 ? -7.349 0.327 7.743 1.00 98.31 83 ALA A N 1
ATOM 673 C CA . ALA A 1 83 ? -8.124 -0.904 7.847 1.00 98.31 83 ALA A CA 1
ATOM 674 C C . ALA A 1 83 ? -7.778 -1.725 9.099 1.00 98.31 83 ALA A C 1
ATOM 676 O O . ALA A 1 83 ? -8.664 -2.284 9.740 1.00 98.31 83 ALA A O 1
ATOM 677 N N . ILE A 1 84 ? -6.502 -1.779 9.495 1.00 97.62 84 ILE A N 1
ATOM 678 C CA . ILE A 1 84 ? -6.110 -2.404 10.764 1.00 97.62 84 ILE A CA 1
ATOM 679 C C . ILE A 1 84 ? -6.716 -1.624 11.933 1.00 97.62 84 ILE A C 1
ATOM 681 O O . ILE A 1 84 ? -7.295 -2.241 12.822 1.00 97.62 84 ILE A O 1
ATOM 685 N N . MET A 1 85 ? -6.655 -0.288 11.904 1.00 97.06 85 MET A N 1
ATOM 686 C CA . MET A 1 85 ? -7.254 0.559 12.939 1.00 97.06 85 MET A CA 1
ATOM 687 C C . MET A 1 85 ? -8.770 0.372 13.053 1.00 97.06 85 MET A C 1
ATOM 689 O O . MET A 1 85 ? -9.283 0.429 14.160 1.00 97.06 85 MET A O 1
ATOM 693 N N . MET A 1 86 ? -9.490 0.069 11.966 1.00 97.19 86 MET A N 1
ATOM 694 C CA . MET A 1 86 ? -10.924 -0.264 12.039 1.00 97.19 86 MET A CA 1
ATOM 695 C C . MET A 1 86 ? -11.233 -1.474 12.933 1.00 97.19 86 MET A C 1
ATOM 697 O O . MET A 1 86 ? -12.362 -1.609 13.407 1.00 97.19 86 MET A O 1
ATOM 701 N N . LYS A 1 87 ? -10.261 -2.370 13.142 1.00 95.06 87 LYS A N 1
ATOM 702 C CA . LYS A 1 87 ? -10.432 -3.622 13.892 1.00 95.06 87 LYS A CA 1
ATOM 703 C C . LYS A 1 87 ? -9.654 -3.657 15.203 1.00 95.06 87 LYS A C 1
ATOM 705 O O . LYS A 1 87 ? -10.082 -4.315 16.145 1.00 95.06 87 LYS A O 1
ATOM 710 N N . ASP A 1 88 ? -8.506 -2.995 15.247 1.00 95.06 88 ASP A N 1
ATOM 711 C CA . ASP A 1 88 ? -7.554 -3.068 16.345 1.00 95.06 88 ASP A CA 1
ATOM 712 C C . ASP A 1 88 ? -7.065 -1.664 16.742 1.00 95.06 88 ASP A C 1
ATOM 714 O O . ASP A 1 88 ? -6.158 -1.120 16.099 1.00 95.06 88 ASP A O 1
ATOM 718 N N . PRO A 1 89 ? -7.621 -1.071 17.816 1.00 95.75 89 PRO A N 1
ATOM 719 C CA . PRO A 1 89 ? -7.192 0.237 18.298 1.00 95.75 89 PRO A CA 1
ATOM 720 C C . PRO A 1 89 ? -5.778 0.224 18.892 1.00 95.75 89 PRO A C 1
ATOM 722 O O . PRO A 1 89 ? -5.190 1.287 19.080 1.00 95.75 89 PRO A O 1
ATOM 725 N N . PHE A 1 90 ? -5.214 -0.940 19.216 1.00 94.12 90 PHE A N 1
ATOM 726 C CA . PHE A 1 90 ? -3.920 -1.029 19.893 1.00 94.12 90 PHE A CA 1
ATOM 727 C C . PHE A 1 90 ? -2.745 -1.061 18.915 1.00 94.12 90 PHE A C 1
ATOM 729 O O . PHE A 1 90 ? -1.595 -0.899 19.322 1.00 94.12 90 PHE A O 1
ATOM 736 N N . HIS A 1 91 ? -3.012 -1.223 17.618 1.00 90.19 91 HIS A N 1
ATOM 737 C CA . HIS A 1 91 ? -1.970 -1.205 16.606 1.00 90.19 91 HIS A CA 1
ATOM 738 C C . HIS A 1 91 ? -1.371 0.206 16.410 1.00 90.19 91 HIS A C 1
ATOM 740 O O . HIS A 1 91 ? -2.122 1.171 16.243 1.00 90.19 91 HIS A O 1
ATOM 746 N N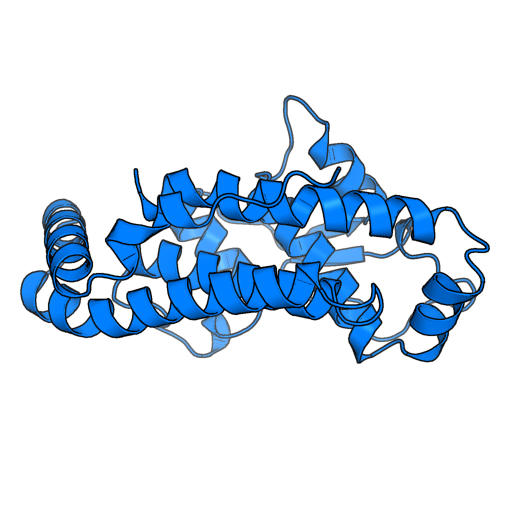 . PRO A 1 92 ? -0.031 0.342 16.311 1.00 87.75 92 PRO A N 1
ATOM 747 C CA . PRO A 1 92 ? 0.990 -0.685 16.528 1.00 87.75 92 PRO A CA 1
ATOM 748 C C . PRO A 1 92 ? 1.336 -0.861 18.016 1.00 87.75 92 PRO A C 1
ATOM 750 O O . PRO A 1 92 ? 1.762 0.079 18.679 1.00 87.75 92 PRO A O 1
ATOM 753 N N . GLU A 1 93 ? 1.264 -2.097 18.510 1.00 84.00 93 GLU A N 1
ATOM 754 C CA . GLU A 1 93 ? 1.645 -2.458 19.884 1.00 84.00 93 GLU A CA 1
ATOM 755 C C . GLU A 1 93 ? 3.168 -2.538 20.057 1.00 84.00 93 GLU A C 1
ATOM 757 O O . GLU A 1 93 ? 3.707 -2.360 21.149 1.00 84.00 93 GLU A O 1
ATOM 762 N N . LYS A 1 94 ? 3.883 -2.881 18.978 1.00 86.62 94 LYS A N 1
ATOM 763 C CA . LYS A 1 94 ? 5.325 -3.154 18.997 1.00 86.62 94 LYS A CA 1
ATOM 764 C C . LYS A 1 94 ? 6.020 -2.454 17.841 1.00 86.62 94 LYS A C 1
ATOM 766 O O . LYS A 1 94 ? 5.508 -2.400 16.726 1.00 86.62 94 LYS A O 1
ATOM 771 N N . THR A 1 95 ? 7.250 -2.000 18.072 1.00 85.19 95 THR A N 1
ATOM 772 C CA . THR A 1 95 ? 8.066 -1.308 17.058 1.00 85.19 95 THR A CA 1
ATOM 773 C C . THR A 1 95 ? 8.319 -2.157 15.812 1.00 85.19 95 THR A C 1
ATOM 775 O O . THR A 1 95 ? 8.406 -1.626 14.709 1.00 85.19 95 THR A O 1
ATOM 778 N N . ASN A 1 96 ? 8.369 -3.486 15.945 1.00 83.19 96 ASN A N 1
ATOM 779 C CA . ASN A 1 96 ? 8.522 -4.391 14.805 1.00 83.19 96 ASN A CA 1
ATOM 780 C C . ASN A 1 96 ? 7.306 -4.397 13.856 1.00 83.19 96 ASN A C 1
ATOM 782 O O . ASN A 1 96 ? 7.462 -4.768 12.695 1.00 83.19 96 ASN A O 1
ATOM 786 N N . GLN A 1 97 ? 6.127 -3.948 14.300 1.00 86.00 97 GLN A N 1
ATOM 787 C CA . GLN A 1 97 ? 4.942 -3.785 13.454 1.00 86.00 97 GLN A CA 1
ATOM 788 C C . GLN A 1 97 ? 5.021 -2.533 12.565 1.00 86.00 97 GLN A C 1
ATOM 790 O O . GLN A 1 97 ? 4.266 -2.430 11.602 1.00 86.00 97 GLN A O 1
ATOM 795 N N . LEU A 1 98 ? 5.959 -1.615 12.840 1.00 87.44 98 LEU A N 1
ATOM 796 C CA . LEU A 1 98 ? 6.230 -0.445 11.996 1.00 87.44 98 LEU A CA 1
ATOM 797 C C . LEU A 1 98 ? 7.000 -0.808 10.716 1.00 87.44 98 LEU A C 1
ATOM 799 O O . LEU A 1 98 ? 6.995 -0.039 9.755 1.00 87.44 98 LEU A O 1
ATOM 803 N N . ALA A 1 99 ? 7.665 -1.967 10.691 1.00 94.38 99 ALA A N 1
ATOM 804 C CA . ALA A 1 99 ? 8.349 -2.467 9.506 1.00 94.38 99 ALA A CA 1
ATOM 805 C C . ALA A 1 99 ? 7.348 -2.916 8.429 1.00 94.38 99 ALA A C 1
ATOM 807 O O . ALA A 1 99 ? 6.213 -3.282 8.724 1.00 94.38 99 ALA A O 1
ATOM 808 N N . HIS A 1 100 ? 7.784 -2.989 7.169 1.00 96.75 100 HIS A N 1
ATOM 809 C CA . HIS A 1 100 ? 6.914 -3.410 6.063 1.00 96.75 100 HIS A CA 1
ATOM 810 C C . HIS A 1 100 ? 6.430 -4.869 6.163 1.00 96.75 100 HIS A C 1
ATOM 812 O O . HIS A 1 100 ? 5.426 -5.215 5.545 1.00 96.75 100 HIS A O 1
ATOM 818 N N . GLY A 1 101 ? 7.120 -5.727 6.920 1.00 96.69 101 GLY A N 1
ATOM 819 C CA . GLY A 1 101 ? 6.802 -7.159 7.024 1.00 96.69 101 GLY A CA 1
ATOM 820 C C . GLY A 1 101 ? 7.308 -8.010 5.862 1.00 96.69 101 GLY A C 1
ATOM 821 O O . GLY A 1 101 ? 6.955 -9.180 5.748 1.00 96.69 101 GLY A O 1
ATOM 822 N N . VAL A 1 102 ? 8.148 -7.431 5.005 1.00 97.50 102 VAL A N 1
ATOM 823 C CA . VAL A 1 102 ? 8.698 -8.052 3.797 1.00 97.50 102 VAL A CA 1
ATOM 824 C C . VAL A 1 102 ? 10.105 -7.519 3.532 1.00 97.50 102 VAL A C 1
ATOM 826 O O . VAL A 1 102 ? 10.467 -6.442 4.011 1.00 97.50 102 VAL A O 1
ATOM 829 N N . SER A 1 103 ? 10.911 -8.267 2.782 1.00 96.25 103 SER A N 1
ATOM 830 C CA . SER A 1 103 ? 12.255 -7.846 2.368 1.00 96.25 103 SER A CA 1
ATOM 831 C C . SER A 1 103 ? 12.607 -8.340 0.971 1.00 96.25 103 SER A C 1
ATOM 833 O O . SER A 1 103 ? 12.259 -9.468 0.618 1.00 96.25 103 SER A O 1
ATOM 835 N N . SER A 1 104 ? 13.392 -7.567 0.229 1.00 92.25 104 SER A N 1
ATOM 836 C CA . SER A 1 104 ? 14.003 -7.984 -1.037 1.00 92.25 104 SER A CA 1
ATOM 837 C C . SER A 1 104 ? 15.497 -8.291 -0.870 1.00 92.25 104 SER A C 1
ATOM 839 O O . SER A 1 104 ? 16.121 -7.957 0.144 1.00 92.25 104 SER A O 1
ATOM 841 N N . ARG A 1 105 ? 16.091 -8.965 -1.864 1.00 84.50 105 ARG A N 1
ATOM 842 C CA . ARG A 1 105 ? 17.548 -9.159 -1.918 1.00 84.50 105 ARG A CA 1
ATOM 843 C C . ARG A 1 105 ? 18.249 -7.807 -2.070 1.00 84.50 105 ARG A C 1
ATOM 845 O O . ARG A 1 105 ? 17.902 -7.048 -2.970 1.00 84.50 105 ARG A O 1
ATOM 852 N N . LYS A 1 106 ? 19.253 -7.560 -1.218 1.00 77.81 106 LYS A N 1
ATOM 853 C CA . LYS A 1 106 ? 20.072 -6.333 -1.219 1.00 77.81 106 LYS A CA 1
ATOM 854 C C . LYS A 1 106 ? 21.014 -6.218 -2.418 1.00 77.81 106 LYS A C 1
ATOM 856 O O . LYS A 1 106 ? 21.358 -5.112 -2.793 1.00 77.81 106 LYS A O 1
ATOM 861 N N . ILE A 1 107 ? 21.478 -7.348 -2.953 1.00 78.62 107 ILE A N 1
ATOM 862 C CA . ILE A 1 107 ? 22.405 -7.398 -4.089 1.00 78.62 107 ILE A CA 1
ATOM 863 C C . ILE A 1 107 ? 21.684 -8.099 -5.235 1.00 78.62 107 ILE A C 1
ATOM 865 O O . ILE A 1 107 ? 21.224 -9.237 -5.076 1.00 78.62 107 ILE A O 1
ATOM 869 N N . LYS A 1 108 ? 21.568 -7.413 -6.373 1.00 83.56 108 LYS A N 1
ATOM 870 C CA . LYS A 1 108 ? 20.968 -7.957 -7.593 1.00 83.56 108 LYS A CA 1
ATOM 871 C C . LYS A 1 108 ? 21.982 -8.781 -8.386 1.00 83.56 108 LYS A C 1
ATOM 873 O O . LYS A 1 108 ? 23.192 -8.607 -8.268 1.00 83.56 108 LYS A O 1
ATOM 878 N N . LYS A 1 109 ? 21.479 -9.729 -9.180 1.00 79.25 109 LYS A N 1
ATOM 879 C CA . LYS A 1 109 ? 22.307 -10.558 -10.069 1.00 79.25 109 LYS A CA 1
ATOM 880 C C . LYS A 1 109 ? 22.839 -9.714 -11.238 1.00 79.25 109 LYS A C 1
ATOM 882 O O . LYS A 1 109 ? 22.215 -8.735 -11.622 1.00 79.25 109 LYS A O 1
ATOM 887 N N . LYS A 1 110 ? 23.954 -10.135 -11.851 1.00 74.25 110 LYS A N 1
ATOM 888 C CA . LYS A 1 110 ? 24.601 -9.423 -12.977 1.00 74.25 110 LYS A CA 1
ATOM 889 C C . LYS A 1 110 ? 23.689 -9.248 -14.208 1.00 74.25 110 LYS A C 1
ATOM 891 O O . LYS A 1 110 ? 23.784 -8.235 -14.888 1.00 74.25 110 LYS A O 1
ATOM 896 N N . HIS A 1 111 ? 22.796 -10.205 -14.462 1.00 82.19 111 HIS A N 1
ATOM 897 C CA . HIS A 1 111 ? 21.754 -10.140 -15.496 1.00 82.19 111 HIS A CA 1
ATOM 898 C C . HIS A 1 111 ? 20.380 -10.093 -14.823 1.00 82.19 111 HIS A C 1
ATOM 900 O O . HIS A 1 111 ? 19.667 -11.089 -14.776 1.00 82.19 111 HIS A O 1
ATOM 906 N N . TYR A 1 112 ? 20.075 -8.970 -14.176 1.00 87.38 112 TYR A N 1
ATOM 907 C CA . TYR A 1 112 ? 18.842 -8.809 -13.412 1.00 87.38 112 TYR A CA 1
ATOM 908 C C . TYR A 1 112 ? 17.640 -8.523 -14.324 1.00 87.38 112 TYR A C 1
ATOM 910 O O . TYR A 1 112 ? 17.676 -7.588 -15.127 1.00 87.38 112 TYR A O 1
ATOM 918 N N . THR A 1 113 ? 16.573 -9.298 -14.139 1.00 91.00 113 THR A N 1
ATOM 919 C CA . THR A 1 113 ? 15.216 -9.015 -14.620 1.00 91.00 113 THR A CA 1
ATOM 920 C C . THR A 1 113 ? 14.288 -8.945 -13.412 1.00 91.00 113 THR A C 1
ATOM 922 O O . THR A 1 113 ? 14.529 -9.601 -12.391 1.00 91.00 113 THR A O 1
ATOM 925 N N . PHE A 1 114 ? 13.242 -8.128 -13.488 1.00 93.75 114 PHE A N 1
ATOM 926 C CA . PHE A 1 114 ? 12.331 -7.980 -12.355 1.00 93.75 114 PHE A CA 1
ATOM 927 C C . PHE A 1 114 ? 11.431 -9.204 -12.186 1.00 93.75 114 PHE A C 1
ATOM 929 O O . PHE A 1 114 ? 11.179 -9.619 -11.055 1.00 93.75 114 PHE A O 1
ATOM 936 N N . LEU A 1 115 ? 10.987 -9.811 -13.288 1.00 92.62 115 LEU A N 1
ATOM 937 C CA . LEU A 1 115 ? 10.130 -11.000 -13.251 1.00 92.62 115 LEU A CA 1
ATOM 938 C C . LEU A 1 115 ? 10.783 -12.216 -12.573 1.00 92.62 115 LEU A C 1
ATOM 940 O O . LEU A 1 115 ? 10.064 -13.038 -12.017 1.00 92.62 115 LEU A O 1
ATOM 944 N N . GLU A 1 116 ? 12.115 -12.301 -12.553 1.00 92.06 116 GLU A N 1
ATOM 945 C CA . GLU A 1 116 ? 12.875 -13.350 -11.849 1.00 92.06 116 GLU A CA 1
ATOM 946 C C . GLU A 1 116 ? 13.328 -12.925 -10.435 1.00 92.06 116 GLU A C 1
ATOM 948 O O . GLU A 1 116 ? 14.114 -13.618 -9.766 1.00 92.06 116 GLU A O 1
ATOM 953 N N . ASP A 1 117 ? 12.908 -11.743 -9.970 1.00 94.19 117 ASP A N 1
ATOM 954 C CA . ASP A 1 117 ? 13.202 -11.292 -8.617 1.00 94.19 117 ASP A CA 1
ATOM 955 C C . ASP A 1 117 ? 12.308 -11.986 -7.588 1.00 94.19 117 ASP A C 1
ATOM 957 O O . ASP A 1 117 ? 11.288 -12.603 -7.886 1.00 94.19 117 ASP A O 1
ATOM 961 N N . THR A 1 118 ? 12.701 -11.868 -6.324 1.00 96.00 118 THR A N 1
ATOM 962 C CA . THR A 1 118 ? 11.991 -12.497 -5.219 1.00 96.00 118 THR A CA 1
ATOM 963 C C . THR A 1 118 ? 11.795 -11.545 -4.056 1.00 96.00 118 THR A C 1
ATOM 965 O O . THR A 1 118 ? 12.692 -10.768 -3.712 1.00 96.00 118 THR A O 1
ATOM 968 N N . VAL A 1 119 ? 10.685 -11.722 -3.351 1.00 97.25 119 VAL A N 1
ATOM 969 C CA . VAL A 1 119 ? 10.376 -11.047 -2.091 1.00 97.25 119 VAL A CA 1
ATOM 970 C C . VAL A 1 119 ? 10.169 -12.077 -0.990 1.00 97.25 119 VAL A C 1
ATOM 972 O O . VAL A 1 119 ? 9.536 -13.111 -1.186 1.00 97.25 119 VAL A O 1
ATOM 975 N N . LYS A 1 120 ? 10.739 -11.822 0.185 1.00 97.81 120 LYS A N 1
ATOM 976 C CA . LYS A 1 120 ? 10.608 -12.692 1.354 1.00 97.81 120 LYS A CA 1
ATOM 977 C C . LYS A 1 120 ? 9.628 -12.089 2.349 1.00 97.81 120 LYS A C 1
ATOM 979 O O . LYS A 1 120 ? 9.814 -10.948 2.771 1.00 97.81 120 LYS A O 1
ATOM 984 N N . ILE A 1 121 ? 8.642 -12.882 2.758 1.00 97.44 121 ILE A N 1
ATOM 985 C CA . ILE A 1 121 ? 7.732 -12.551 3.856 1.00 97.44 121 ILE A CA 1
ATOM 986 C C . ILE A 1 121 ? 8.488 -12.696 5.181 1.00 97.44 121 ILE A C 1
ATOM 988 O O . ILE A 1 121 ? 9.181 -13.692 5.415 1.00 97.44 121 ILE A O 1
ATOM 992 N N . GLN A 1 122 ? 8.381 -11.683 6.038 1.00 96.69 122 GLN A N 1
ATOM 993 C CA . GLN A 1 122 ? 9.018 -11.651 7.353 1.00 96.69 122 GLN A CA 1
ATOM 994 C C . GLN A 1 122 ? 8.039 -12.055 8.453 1.00 96.69 122 GLN A C 1
ATOM 996 O O . GLN A 1 122 ? 6.830 -12.041 8.256 1.00 96.69 122 GLN A O 1
ATOM 1001 N N . LYS A 1 123 ? 8.574 -12.408 9.627 1.00 94.06 123 LYS A N 1
ATOM 1002 C CA . LYS A 1 123 ? 7.778 -12.842 10.788 1.00 94.06 123 LYS A CA 1
ATOM 1003 C C . LYS A 1 123 ? 6.857 -11.748 11.340 1.00 94.06 123 LYS A C 1
ATOM 1005 O O . LYS A 1 123 ? 5.829 -12.050 11.933 1.00 94.06 123 LYS A O 1
ATOM 1010 N N . HIS A 1 124 ? 7.277 -10.492 11.227 1.00 94.75 124 HIS A N 1
ATOM 1011 C CA . HIS A 1 124 ? 6.614 -9.346 11.839 1.00 94.75 124 HIS A CA 1
ATOM 1012 C C . HIS A 1 124 ? 6.670 -8.140 10.908 1.00 94.75 124 HIS A C 1
ATOM 1014 O O . HIS A 1 124 ? 7.616 -8.003 10.131 1.00 94.75 124 HIS A O 1
ATOM 1020 N N . GLY A 1 125 ? 5.692 -7.247 11.050 1.00 96.12 125 GLY A N 1
ATOM 1021 C CA . GLY A 1 125 ? 5.531 -6.044 10.241 1.00 96.12 125 GLY A CA 1
ATOM 1022 C C . GLY A 1 125 ? 4.124 -5.926 9.666 1.00 96.12 125 GLY A C 1
ATOM 1023 O O . GLY A 1 125 ? 3.278 -6.797 9.880 1.00 96.12 125 GLY A O 1
ATOM 1024 N N . LEU A 1 126 ? 3.887 -4.853 8.921 1.00 96.88 126 LEU A N 1
ATOM 1025 C CA . LEU A 1 126 ? 2.570 -4.471 8.422 1.00 96.88 126 LEU A CA 1
ATOM 1026 C C . LEU A 1 126 ? 1.898 -5.565 7.581 1.00 96.88 126 LEU A C 1
ATOM 1028 O O . LEU A 1 126 ? 0.726 -5.849 7.803 1.00 96.88 126 LEU A O 1
ATOM 1032 N N . TYR A 1 127 ? 2.639 -6.223 6.680 1.00 97.62 127 TYR A N 1
ATOM 1033 C CA . TYR A 1 127 ? 2.115 -7.340 5.880 1.00 97.62 127 TYR A CA 1
ATOM 1034 C C . TYR A 1 127 ? 1.544 -8.469 6.754 1.00 97.62 127 TYR A C 1
ATOM 1036 O O . TYR A 1 127 ? 0.410 -8.908 6.562 1.00 97.62 127 TYR A O 1
ATOM 1044 N N . THR A 1 128 ? 2.321 -8.924 7.740 1.00 96.12 128 THR A N 1
ATOM 1045 C CA . THR A 1 128 ? 1.920 -9.958 8.706 1.00 96.12 128 THR A CA 1
ATOM 1046 C C . THR A 1 128 ? 0.732 -9.519 9.548 1.00 96.12 128 THR A C 1
ATOM 1048 O O . THR A 1 128 ? -0.238 -10.261 9.638 1.00 96.12 128 THR A O 1
ATOM 1051 N N . THR A 1 129 ? 0.755 -8.292 10.077 1.00 96.75 129 THR A N 1
ATOM 1052 C CA . THR A 1 129 ? -0.349 -7.760 10.882 1.00 96.75 129 THR A CA 1
ATOM 1053 C C . THR A 1 129 ? -1.647 -7.700 10.081 1.00 96.75 129 THR A C 1
ATOM 1055 O O . THR A 1 129 ? -2.681 -8.141 10.570 1.00 96.75 129 THR A O 1
ATOM 1058 N N . PHE A 1 130 ? -1.602 -7.200 8.843 1.00 97.12 130 PHE A N 1
ATOM 1059 C CA . PHE A 1 130 ? -2.768 -7.161 7.959 1.00 97.12 130 PHE A CA 1
ATOM 1060 C C . PHE A 1 130 ? -3.318 -8.570 7.695 1.00 97.12 130 PHE A C 1
ATOM 1062 O O . PHE A 1 130 ? -4.519 -8.807 7.813 1.00 97.12 130 PHE A O 1
ATOM 1069 N N . SER A 1 131 ? -2.426 -9.518 7.399 1.00 97.06 131 SER A N 1
ATOM 1070 C CA . SER A 1 131 ? -2.783 -10.913 7.116 1.00 97.06 131 SER A CA 1
ATOM 1071 C C . SER A 1 131 ? -3.474 -11.587 8.306 1.00 97.06 131 SER A C 1
ATOM 1073 O O . SER A 1 131 ? -4.517 -12.217 8.147 1.00 97.06 131 SER A O 1
ATOM 1075 N N . GLU A 1 132 ? -2.931 -11.407 9.508 1.00 95.38 132 GLU A N 1
ATOM 1076 C CA . GLU A 1 132 ? -3.462 -12.015 10.728 1.00 95.38 132 GLU A CA 1
ATOM 1077 C C . GLU A 1 132 ? -4.768 -11.350 11.166 1.00 95.38 132 GLU A C 1
ATOM 1079 O O . GLU A 1 132 ? -5.750 -12.032 11.459 1.00 95.38 132 GLU A O 1
ATOM 1084 N N . LYS A 1 133 ? -4.792 -10.012 11.202 1.00 94.69 133 LYS A N 1
ATOM 1085 C CA . LYS A 1 133 ? -5.919 -9.256 11.750 1.00 94.69 133 LYS A CA 1
ATOM 1086 C C . LYS A 1 133 ? -7.093 -9.216 10.783 1.00 94.69 133 LYS A C 1
ATOM 1088 O O . LYS A 1 133 ? -8.220 -9.371 11.241 1.00 94.69 133 LYS A O 1
ATOM 1093 N N . LEU A 1 134 ? -6.876 -9.005 9.483 1.00 96.00 134 LEU A N 1
ATOM 1094 C CA . LEU A 1 134 ? -7.971 -8.767 8.531 1.00 96.00 134 LEU A CA 1
ATOM 1095 C C . LEU A 1 134 ? -8.280 -9.957 7.625 1.00 96.00 134 LEU A C 1
ATOM 1097 O O . LEU A 1 134 ? -9.437 -10.139 7.267 1.00 96.00 134 LEU A O 1
ATOM 1101 N N . LEU A 1 135 ? -7.285 -10.785 7.294 1.00 95.69 135 LEU A N 1
ATOM 1102 C CA . LEU A 1 135 ? -7.481 -11.966 6.441 1.00 95.69 135 LEU A CA 1
ATOM 1103 C C . LEU A 1 135 ? -7.579 -13.277 7.227 1.00 95.69 135 LEU A C 1
ATOM 1105 O O . LEU A 1 135 ? -7.769 -14.331 6.628 1.00 95.69 135 LEU A O 1
ATOM 1109 N N . HIS A 1 136 ? -7.425 -13.226 8.554 1.00 93.81 136 HIS A N 1
ATOM 1110 C CA . HIS A 1 136 ? -7.492 -14.395 9.432 1.00 93.81 136 HIS A CA 1
ATOM 1111 C C . HIS A 1 136 ? -6.524 -15.522 9.032 1.00 93.81 136 HIS A C 1
ATOM 1113 O O . HIS A 1 136 ? -6.804 -16.702 9.237 1.00 93.81 136 HIS A O 1
ATOM 1119 N N . CYS A 1 137 ? -5.363 -15.160 8.478 1.00 92.62 137 CYS A N 1
ATOM 1120 C CA . CYS A 1 137 ? -4.332 -16.111 8.083 1.00 92.62 137 CYS A CA 1
ATOM 1121 C C . CYS A 1 137 ? -2.982 -15.750 8.711 1.00 92.62 137 CYS A C 1
ATOM 1123 O O . CYS A 1 137 ? -2.588 -14.586 8.761 1.00 92.62 137 CYS A O 1
ATOM 1125 N N . SER A 1 138 ? -2.251 -16.761 9.182 1.00 90.12 138 SER A N 1
ATOM 1126 C CA . SER A 1 138 ? -0.877 -16.596 9.664 1.00 90.12 138 SER A CA 1
ATOM 1127 C C . SER A 1 138 ? 0.088 -16.866 8.510 1.00 90.12 138 SER A C 1
ATOM 1129 O O . SER A 1 138 ? 0.278 -18.029 8.133 1.00 90.12 138 SER A O 1
ATOM 1131 N N . PRO A 1 139 ? 0.687 -15.829 7.902 1.00 87.44 139 PRO A N 1
ATOM 1132 C CA . PRO A 1 139 ? 1.511 -16.027 6.725 1.00 87.44 139 PRO A CA 1
ATOM 1133 C C . PRO A 1 139 ? 2.812 -16.739 7.104 1.00 87.44 139 PRO A C 1
ATOM 1135 O O . PRO A 1 139 ? 3.479 -16.417 8.089 1.00 87.44 139 PRO A O 1
ATOM 1138 N N . ARG A 1 140 ? 3.198 -17.721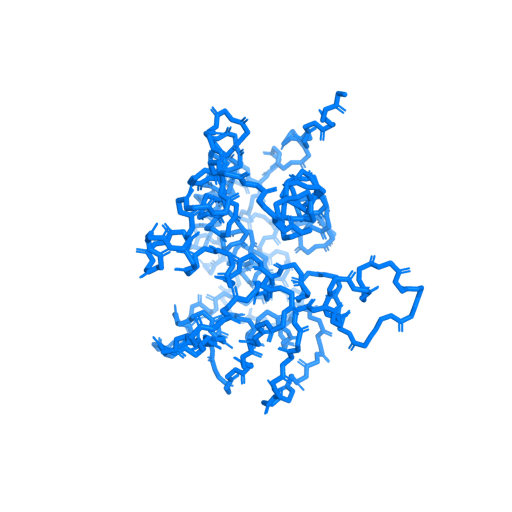 6.289 1.00 89.06 140 ARG A N 1
ATOM 1139 C CA . ARG A 1 140 ? 4.478 -18.418 6.445 1.00 89.06 140 ARG A CA 1
ATOM 1140 C C . ARG A 1 140 ? 5.612 -17.534 5.925 1.00 89.06 140 ARG A C 1
ATOM 1142 O O . ARG A 1 140 ? 5.446 -16.815 4.942 1.00 89.06 140 ARG A O 1
ATOM 1149 N N . MET A 1 141 ? 6.788 -17.630 6.544 1.00 94.38 141 MET A N 1
ATOM 1150 C CA . MET A 1 141 ? 8.002 -16.948 6.076 1.00 94.38 141 MET A CA 1
ATOM 1151 C C . MET A 1 141 ? 8.577 -17.624 4.827 1.00 94.38 141 MET A C 1
ATOM 1153 O O . MET A 1 141 ? 9.590 -18.322 4.884 1.00 94.38 141 MET A O 1
ATOM 1157 N N . ILE A 1 142 ? 7.916 -17.418 3.696 1.00 94.12 142 ILE A N 1
ATOM 1158 C CA . ILE A 1 142 ? 8.316 -17.952 2.397 1.00 94.12 142 ILE A CA 1
ATOM 1159 C C . ILE A 1 142 ? 8.938 -16.863 1.524 1.00 94.12 142 ILE A C 1
ATOM 1161 O O . ILE A 1 142 ? 8.734 -15.662 1.729 1.00 94.12 142 ILE A O 1
ATOM 1165 N N . THR A 1 143 ? 9.716 -17.300 0.541 1.00 96.31 143 THR A N 1
ATOM 1166 C CA . THR A 1 143 ? 10.204 -16.452 -0.543 1.00 96.31 143 THR A CA 1
ATOM 1167 C C . THR A 1 143 ? 9.305 -16.666 -1.750 1.00 96.31 143 THR A C 1
ATOM 1169 O O . THR A 1 143 ? 9.151 -17.795 -2.200 1.00 96.31 143 THR A O 1
ATOM 1172 N N . CYS A 1 144 ? 8.709 -15.583 -2.237 1.00 95.69 144 CYS A N 1
ATOM 1173 C CA . CYS A 1 144 ? 7.826 -15.570 -3.395 1.00 95.69 144 CYS A CA 1
ATOM 1174 C C . CYS A 1 144 ? 8.580 -15.016 -4.603 1.00 95.69 144 CYS A C 1
ATOM 1176 O O . CYS A 1 144 ? 9.344 -14.056 -4.467 1.00 95.69 144 CYS A O 1
ATOM 1178 N N . ASP A 1 145 ? 8.345 -15.616 -5.762 1.00 95.38 145 ASP A N 1
ATOM 1179 C CA . ASP A 1 145 ? 8.879 -15.197 -7.055 1.00 95.38 145 ASP A CA 1
ATOM 1180 C C . ASP A 1 145 ? 7.927 -14.205 -7.749 1.00 95.38 145 ASP A C 1
ATOM 1182 O O . ASP A 1 145 ? 6.707 -14.357 -7.663 1.00 95.38 145 ASP A O 1
ATOM 1186 N N . MET A 1 146 ? 8.465 -13.170 -8.406 1.00 96.12 146 MET A N 1
ATOM 1187 C CA . MET A 1 146 ? 7.643 -12.122 -9.026 1.00 96.12 146 MET A CA 1
ATOM 1188 C C . MET A 1 146 ? 6.755 -12.664 -10.143 1.00 96.12 146 MET A C 1
ATOM 1190 O O . MET A 1 146 ? 5.576 -12.315 -10.191 1.00 96.12 146 MET A O 1
ATOM 1194 N N . HIS A 1 147 ? 7.271 -13.540 -11.006 1.00 95.06 147 HIS A N 1
ATOM 1195 C CA . HIS A 1 147 ? 6.483 -14.149 -12.074 1.00 95.06 147 HIS A CA 1
ATOM 1196 C C . HIS A 1 147 ? 5.305 -14.959 -11.508 1.00 95.06 147 HIS A C 1
ATOM 1198 O O . HIS A 1 147 ? 4.175 -14.829 -11.982 1.00 95.06 147 HIS A O 1
ATOM 1204 N N . GLN A 1 148 ? 5.524 -15.724 -10.433 1.00 94.56 148 GLN A N 1
ATOM 1205 C CA . GLN A 1 148 ? 4.435 -16.418 -9.731 1.00 94.56 148 GLN A CA 1
ATOM 1206 C C . GLN A 1 148 ? 3.405 -15.449 -9.132 1.00 94.56 148 GLN A C 1
ATOM 1208 O O . GLN A 1 148 ? 2.202 -15.687 -9.249 1.00 94.56 148 GLN A O 1
ATOM 1213 N N . LEU A 1 149 ? 3.853 -14.343 -8.527 1.00 97.00 149 LEU A N 1
ATOM 1214 C CA . LEU A 1 149 ? 2.955 -13.329 -7.969 1.00 97.00 149 LEU A CA 1
ATOM 1215 C C . LEU A 1 149 ? 2.089 -12.679 -9.059 1.00 97.00 149 LEU A C 1
ATOM 1217 O O . LEU A 1 149 ? 0.879 -12.567 -8.874 1.00 97.00 149 LEU A O 1
ATOM 1221 N N . PHE A 1 150 ? 2.658 -12.318 -10.212 1.00 96.56 150 PHE A N 1
ATOM 1222 C CA . PHE A 1 150 ? 1.884 -11.776 -11.337 1.00 96.56 150 PHE A CA 1
ATOM 1223 C C . PHE A 1 150 ? 0.844 -12.758 -11.875 1.00 96.56 150 PHE A C 1
ATOM 1225 O O . PHE A 1 150 ? -0.293 -12.363 -12.140 1.00 96.56 150 PHE A O 1
ATOM 1232 N N . ASN A 1 151 ? 1.199 -14.038 -11.986 1.00 94.31 151 ASN A N 1
ATOM 1233 C CA . ASN A 1 151 ? 0.256 -15.067 -12.418 1.00 94.31 151 ASN A CA 1
ATOM 1234 C C . ASN A 1 151 ? -0.885 -15.242 -11.409 1.00 94.31 151 ASN A C 1
ATOM 1236 O O . ASN A 1 151 ? -2.037 -15.360 -11.816 1.00 94.31 151 ASN A O 1
ATOM 1240 N N . SER A 1 152 ? -0.594 -15.160 -10.105 1.00 95.19 152 SER A N 1
ATOM 1241 C CA . SER A 1 152 ? -1.620 -15.301 -9.065 1.00 95.19 152 SER A CA 1
ATOM 1242 C C . SER A 1 152 ? -2.702 -14.213 -9.095 1.00 95.19 152 SER A C 1
ATOM 1244 O O . SER A 1 152 ? -3.802 -14.458 -8.619 1.00 95.19 152 SER A O 1
ATOM 1246 N N . LEU A 1 153 ? -2.444 -13.038 -9.690 1.00 93.94 153 LEU A N 1
ATOM 1247 C CA . LEU A 1 153 ? -3.460 -11.981 -9.845 1.00 93.94 153 LEU A CA 1
ATOM 1248 C C . LEU A 1 153 ? -4.596 -12.352 -10.811 1.00 93.94 153 LEU A C 1
ATOM 1250 O O . LEU A 1 153 ? -5.640 -11.705 -10.787 1.00 93.94 153 LEU A O 1
ATOM 1254 N N . HIS A 1 154 ? -4.384 -13.356 -11.663 1.00 90.56 154 HIS A N 1
ATOM 1255 C CA . HIS A 1 154 ? -5.358 -13.838 -12.647 1.00 90.56 154 HIS A CA 1
ATOM 1256 C C . HIS A 1 154 ? -5.884 -15.239 -12.304 1.00 90.56 154 HIS A C 1
ATOM 1258 O O . HIS A 1 154 ? -6.686 -15.799 -13.050 1.00 90.56 154 HIS A O 1
ATOM 1264 N N . ASP A 1 155 ? -5.409 -15.820 -11.202 1.00 91.06 155 ASP A N 1
ATOM 1265 C CA . ASP A 1 155 ? -5.800 -17.149 -10.754 1.00 91.06 155 ASP A CA 1
ATOM 1266 C C . ASP A 1 155 ? -7.196 -17.080 -10.108 1.00 91.06 155 ASP A C 1
ATOM 1268 O O . ASP A 1 155 ? -7.399 -16.270 -9.200 1.00 91.06 155 ASP A O 1
ATOM 1272 N N . PRO A 1 156 ? -8.176 -17.898 -10.541 1.00 86.69 156 PRO A N 1
ATOM 1273 C CA . PRO A 1 156 ? -9.484 -17.956 -9.892 1.00 86.69 156 PRO A CA 1
ATOM 1274 C C . PRO A 1 156 ? -9.427 -18.502 -8.454 1.00 86.69 156 PRO A C 1
ATOM 1276 O O . PRO A 1 156 ? -10.371 -18.288 -7.695 1.00 86.69 156 PRO A O 1
ATOM 1279 N N . CYS A 1 157 ? -8.356 -19.203 -8.064 1.00 88.19 157 CYS A N 1
ATOM 1280 C CA . CYS A 1 157 ? -8.171 -19.759 -6.724 1.00 88.19 157 CYS A CA 1
ATOM 1281 C C . CYS A 1 157 ? -6.743 -19.496 -6.199 1.00 88.19 157 CYS A C 1
ATOM 1283 O O . CYS A 1 157 ? -5.962 -20.435 -6.004 1.00 88.19 157 CYS A O 1
ATOM 1285 N N . PRO A 1 158 ? -6.383 -18.226 -5.939 1.00 88.31 158 PRO A N 1
ATOM 1286 C CA . PRO A 1 158 ? -5.019 -17.867 -5.593 1.00 88.31 158 PRO A CA 1
ATOM 1287 C C . PRO A 1 158 ? -4.650 -18.345 -4.182 1.00 88.31 158 PRO A C 1
ATOM 1289 O O . PRO A 1 158 ? -5.460 -18.340 -3.255 1.00 88.31 158 PRO A O 1
ATOM 1292 N N . SER A 1 159 ? -3.380 -18.712 -3.996 1.00 88.06 159 SER A N 1
ATOM 1293 C CA . SER A 1 159 ? -2.850 -19.120 -2.682 1.00 88.06 159 SER A CA 1
ATOM 1294 C C . SER A 1 159 ? -2.665 -17.957 -1.697 1.00 88.06 159 SER A C 1
ATOM 1296 O O . SER A 1 159 ? -2.603 -18.178 -0.487 1.00 88.06 159 SER A O 1
ATOM 1298 N N . LEU A 1 160 ? -2.564 -16.728 -2.209 1.00 92.75 160 LEU A N 1
ATOM 1299 C CA . LEU A 1 160 ? -2.492 -15.489 -1.439 1.00 92.75 160 LEU A CA 1
ATOM 1300 C C . LEU A 1 160 ? -3.698 -14.617 -1.770 1.00 92.75 160 LEU A C 1
ATOM 1302 O O . LEU A 1 160 ? -4.153 -14.577 -2.911 1.00 92.75 160 LEU A O 1
ATOM 1306 N N . HIS A 1 161 ? -4.181 -13.862 -0.787 1.00 95.31 161 HIS A N 1
ATOM 1307 C CA . HIS A 1 161 ? -5.227 -12.878 -1.032 1.00 95.31 161 HIS A CA 1
ATOM 1308 C C . HIS A 1 161 ? -4.719 -11.784 -1.982 1.00 95.31 161 HIS A C 1
ATOM 1310 O O . HIS A 1 161 ? -3.574 -11.340 -1.868 1.00 95.31 161 HIS A O 1
ATOM 1316 N N . ASN A 1 162 ? -5.583 -11.253 -2.850 1.00 95.25 162 ASN A N 1
ATOM 1317 C CA . ASN A 1 162 ? -5.197 -10.238 -3.837 1.00 95.25 162 ASN A CA 1
ATOM 1318 C C . ASN A 1 162 ? -4.457 -9.041 -3.215 1.00 95.25 162 ASN A C 1
ATOM 1320 O O . ASN A 1 162 ? -3.448 -8.592 -3.757 1.00 95.25 162 ASN A O 1
ATOM 1324 N N . MET A 1 163 ? -4.897 -8.550 -2.051 1.00 97.38 163 MET A N 1
ATOM 1325 C CA . MET A 1 163 ? -4.210 -7.454 -1.343 1.00 97.38 163 MET A CA 1
ATOM 1326 C C . MET A 1 163 ? -2.799 -7.829 -0.865 1.00 97.38 163 MET A C 1
ATOM 1328 O O . MET A 1 163 ? -1.907 -6.985 -0.876 1.00 97.38 163 MET A O 1
ATOM 1332 N N . GLN A 1 164 ? -2.556 -9.087 -0.490 1.00 97.44 164 GLN A N 1
ATOM 1333 C CA . GLN A 1 164 ? -1.210 -9.552 -0.150 1.00 97.44 164 GLN A CA 1
ATOM 1334 C C . GLN A 1 164 ? -0.307 -9.530 -1.386 1.00 97.44 164 GLN A C 1
ATOM 1336 O O . GLN A 1 164 ? 0.780 -8.957 -1.334 1.00 97.44 164 GLN A O 1
ATOM 1341 N N . THR A 1 165 ? -0.773 -10.076 -2.511 1.00 97.88 165 THR A N 1
ATOM 1342 C CA . THR A 1 165 ? -0.015 -10.098 -3.770 1.00 97.88 165 THR A CA 1
ATOM 1343 C C . THR A 1 165 ? 0.334 -8.688 -4.249 1.00 97.88 165 THR A C 1
ATOM 1345 O O . THR A 1 165 ? 1.499 -8.408 -4.538 1.00 97.88 165 THR A O 1
ATOM 1348 N N . HIS A 1 166 ? -0.633 -7.763 -4.249 1.00 98.50 166 HIS A N 1
ATOM 1349 C CA . HIS A 1 166 ? -0.383 -6.364 -4.608 1.00 98.50 166 HIS A CA 1
ATOM 1350 C C . HIS A 1 166 ? 0.663 -5.716 -3.695 1.00 98.50 166 HIS A C 1
ATOM 1352 O O . HIS A 1 166 ? 1.575 -5.057 -4.192 1.00 98.50 166 HIS A O 1
ATOM 1358 N N . TYR A 1 167 ? 0.585 -5.951 -2.380 1.00 98.69 167 TYR A N 1
ATOM 1359 C CA . TYR A 1 167 ? 1.553 -5.416 -1.423 1.00 98.69 167 TYR A CA 1
ATOM 1360 C C . TYR A 1 167 ? 2.975 -5.920 -1.707 1.00 98.69 167 TYR A C 1
ATOM 1362 O O . TYR A 1 167 ? 3.927 -5.140 -1.683 1.00 98.69 167 TYR A O 1
ATOM 1370 N N . LEU A 1 168 ? 3.130 -7.214 -2.007 1.00 98.50 168 LEU A N 1
ATOM 1371 C CA . LEU A 1 168 ? 4.420 -7.843 -2.308 1.00 98.50 168 LEU A CA 1
ATOM 1372 C C . LEU A 1 168 ? 5.076 -7.283 -3.579 1.00 98.50 168 LEU A C 1
ATOM 1374 O O . LEU A 1 168 ? 6.283 -6.999 -3.583 1.00 98.50 168 LEU A O 1
ATOM 1378 N N . ILE A 1 169 ? 4.285 -7.096 -4.638 1.00 98.56 169 ILE A N 1
ATOM 1379 C CA . ILE A 1 169 ? 4.763 -6.554 -5.913 1.00 98.56 169 ILE A CA 1
ATOM 1380 C C . ILE A 1 169 ? 5.076 -5.057 -5.766 1.00 98.56 169 ILE A C 1
ATOM 1382 O O . ILE A 1 169 ? 6.180 -4.629 -6.110 1.00 98.56 169 ILE A O 1
ATOM 1386 N N . LEU A 1 170 ? 4.160 -4.262 -5.195 1.00 98.62 170 LEU A N 1
ATOM 1387 C CA . LEU A 1 170 ? 4.357 -2.820 -4.995 1.00 98.62 170 LEU A CA 1
ATOM 1388 C C . LEU A 1 170 ? 5.536 -2.522 -4.068 1.00 98.62 170 LEU A C 1
ATOM 1390 O O . LEU A 1 170 ? 6.321 -1.620 -4.362 1.00 98.62 170 LEU A O 1
ATOM 1394 N N . TYR A 1 171 ? 5.724 -3.302 -2.998 1.00 98.62 171 TYR A N 1
ATOM 1395 C CA . TYR A 1 171 ? 6.912 -3.192 -2.152 1.00 98.62 171 TYR A CA 1
ATOM 1396 C C . TYR A 1 171 ? 8.186 -3.347 -2.986 1.00 98.62 171 TYR A C 1
ATOM 1398 O O . TYR A 1 171 ? 9.068 -2.487 -2.930 1.00 98.62 171 TYR A O 1
ATOM 1406 N N . SER A 1 172 ? 8.268 -4.407 -3.790 1.00 98.06 172 SER A N 1
ATOM 1407 C CA . SER A 1 172 ? 9.455 -4.711 -4.592 1.00 98.06 172 SER A CA 1
ATOM 1408 C C . SER A 1 172 ? 9.729 -3.640 -5.644 1.00 98.06 172 SER A C 1
ATOM 1410 O O . SER A 1 172 ? 10.860 -3.169 -5.741 1.00 98.06 172 SER A O 1
ATOM 1412 N N . LEU A 1 173 ? 8.698 -3.160 -6.344 1.00 97.94 173 LEU A N 1
ATOM 1413 C CA . LEU A 1 173 ? 8.828 -2.045 -7.286 1.00 97.94 173 LEU A CA 1
ATOM 1414 C C . LEU A 1 173 ? 9.258 -0.747 -6.596 1.00 97.94 173 LEU A C 1
ATOM 1416 O O . LEU A 1 173 ? 10.143 -0.052 -7.093 1.00 97.94 173 LEU A O 1
ATOM 1420 N N . SER A 1 174 ? 8.699 -0.440 -5.420 1.00 97.94 174 SER A N 1
ATOM 1421 C CA . SER A 1 174 ? 9.106 0.735 -4.639 1.00 97.94 174 SER A CA 1
ATOM 1422 C C . SER A 1 174 ? 10.575 0.665 -4.212 1.00 97.94 174 SER A C 1
ATOM 1424 O O . SER A 1 174 ? 11.219 1.702 -4.062 1.00 97.94 174 SER A O 1
ATOM 1426 N N . MET A 1 175 ? 11.105 -0.541 -3.972 1.00 96.31 175 MET A N 1
ATOM 1427 C CA . MET A 1 175 ? 12.506 -0.745 -3.614 1.00 96.31 175 MET A CA 1
ATOM 1428 C C . MET A 1 175 ? 13.409 -0.505 -4.823 1.00 96.31 175 MET A C 1
ATOM 1430 O O . MET A 1 175 ? 14.403 0.202 -4.688 1.00 96.31 175 MET A O 1
ATOM 1434 N N . LEU A 1 176 ? 13.048 -1.019 -6.003 1.00 95.44 176 LEU A N 1
ATOM 1435 C CA . LEU A 1 176 ? 13.819 -0.784 -7.230 1.00 95.44 176 LEU A CA 1
ATOM 1436 C C . LEU A 1 176 ? 13.872 0.697 -7.589 1.00 95.44 176 LEU A C 1
ATOM 1438 O O . LEU A 1 176 ? 14.953 1.227 -7.821 1.00 95.44 176 LEU A O 1
ATOM 1442 N N . ALA A 1 177 ? 12.725 1.375 -7.531 1.00 96.00 177 ALA A N 1
ATOM 1443 C CA . ALA A 1 177 ? 12.625 2.796 -7.844 1.00 96.00 177 ALA A CA 1
ATOM 1444 C C . ALA A 1 177 ? 13.475 3.699 -6.930 1.00 96.00 177 ALA A C 1
ATOM 1446 O O . ALA A 1 177 ? 13.833 4.803 -7.332 1.00 96.00 177 ALA A O 1
ATOM 1447 N N . ARG A 1 178 ? 13.797 3.253 -5.707 1.00 94.81 178 ARG A N 1
ATOM 1448 C CA . ARG A 1 178 ? 14.564 4.037 -4.721 1.00 94.81 178 ARG A CA 1
ATOM 1449 C C . ARG A 1 178 ? 16.028 3.635 -4.603 1.00 94.81 178 ARG A C 1
ATOM 1451 O O . ARG A 1 178 ? 16.850 4.484 -4.277 1.00 94.81 178 ARG A O 1
ATOM 1458 N N . TYR A 1 179 ? 16.335 2.353 -4.786 1.00 93.94 179 TYR A N 1
ATOM 1459 C CA . TYR A 1 179 ? 17.640 1.796 -4.426 1.00 93.94 179 TYR A CA 1
ATOM 1460 C C . TYR A 1 179 ? 18.395 1.171 -5.604 1.00 93.94 179 TYR A C 1
ATOM 1462 O O . TYR A 1 179 ? 19.612 1.064 -5.527 1.00 93.94 179 TYR A O 1
ATOM 1470 N N . GLU A 1 180 ? 17.720 0.814 -6.701 1.00 93.06 180 GLU A N 1
ATOM 1471 C CA . GLU A 1 180 ? 18.344 0.248 -7.909 1.00 93.06 180 GLU A CA 1
ATOM 1472 C C . GLU A 1 180 ? 18.275 1.250 -9.073 1.00 93.06 180 GLU A C 1
ATOM 1474 O O . GLU A 1 180 ? 17.771 0.945 -10.155 1.00 93.06 180 GLU A O 1
ATOM 1479 N N . THR A 1 181 ? 18.753 2.477 -8.838 1.00 90.56 181 THR A N 1
ATOM 1480 C CA . THR A 1 181 ? 18.560 3.635 -9.730 1.00 90.56 181 THR A CA 1
ATOM 1481 C C . THR A 1 181 ? 19.005 3.382 -11.170 1.00 90.56 181 THR A C 1
ATOM 1483 O O . THR A 1 181 ? 18.283 3.746 -12.096 1.00 90.56 181 THR A O 1
ATOM 1486 N N . GLU A 1 182 ? 20.167 2.751 -11.379 1.00 92.81 182 GLU A N 1
ATOM 1487 C CA . GLU A 1 182 ? 20.687 2.480 -12.726 1.00 92.81 182 GLU A CA 1
ATOM 1488 C C . GLU A 1 182 ? 19.781 1.504 -13.484 1.00 92.81 182 GLU A C 1
ATOM 1490 O O . GLU A 1 182 ? 19.332 1.806 -14.592 1.00 92.81 182 GLU A O 1
ATOM 1495 N N . TRP A 1 183 ? 19.466 0.352 -12.881 1.00 93.50 183 TRP A N 1
ATOM 1496 C CA . TRP A 1 183 ? 18.611 -0.642 -13.526 1.00 93.50 183 TRP A CA 1
ATOM 1497 C C . TRP A 1 183 ? 17.201 -0.097 -13.758 1.00 93.50 183 TRP A C 1
ATOM 1499 O O . TRP A 1 183 ? 16.661 -0.242 -14.854 1.00 93.50 183 TRP A O 1
ATOM 1509 N N . TRP A 1 184 ? 16.622 0.581 -12.761 1.00 95.50 184 TRP A N 1
ATOM 1510 C CA . TRP A 1 184 ? 15.298 1.189 -12.874 1.00 95.50 184 TRP A CA 1
ATOM 1511 C C . TRP A 1 184 ? 15.249 2.209 -14.011 1.00 95.50 184 TRP A C 1
ATOM 1513 O O . TRP A 1 184 ? 14.348 2.160 -14.849 1.00 95.50 184 TRP A O 1
ATOM 1523 N N . HIS A 1 185 ? 16.259 3.080 -14.103 1.00 94.81 185 HIS A N 1
ATOM 1524 C CA . HIS A 1 185 ? 16.363 4.033 -15.199 1.00 94.81 185 HIS A CA 1
ATOM 1525 C C . HIS A 1 185 ? 16.460 3.340 -16.554 1.00 94.81 185 HIS A C 1
ATOM 1527 O O . HIS A 1 185 ? 15.717 3.687 -17.472 1.00 94.81 185 HIS A O 1
ATOM 1533 N N . ARG A 1 186 ? 17.319 2.325 -16.682 1.00 94.38 186 ARG A N 1
ATOM 1534 C CA . ARG A 1 186 ? 17.455 1.578 -17.935 1.00 94.38 186 ARG A CA 1
ATOM 1535 C C . ARG A 1 186 ? 16.149 0.901 -18.350 1.00 94.38 186 ARG A C 1
ATOM 1537 O O . ARG A 1 186 ? 15.754 1.017 -19.508 1.00 94.38 186 ARG A O 1
ATOM 1544 N N . CYS A 1 187 ? 15.463 0.252 -17.412 1.00 94.44 187 CYS A N 1
ATOM 1545 C CA . CYS A 1 187 ? 14.199 -0.437 -17.658 1.00 94.44 187 CYS A CA 1
ATOM 1546 C C . CYS A 1 187 ? 13.107 0.531 -18.148 1.00 94.44 187 CYS A C 1
ATOM 1548 O O . CYS A 1 187 ? 12.430 0.252 -19.138 1.00 94.44 187 CYS A O 1
ATOM 1550 N N . MET A 1 188 ? 12.975 1.704 -17.516 1.00 95.25 188 MET A N 1
ATOM 1551 C CA . MET A 1 188 ? 11.953 2.696 -17.878 1.00 95.25 188 MET A CA 1
ATOM 1552 C C . MET A 1 188 ? 12.271 3.469 -19.169 1.00 95.25 188 MET A C 1
ATOM 1554 O O . MET A 1 188 ? 11.346 3.852 -19.892 1.00 95.25 188 MET A O 1
ATOM 1558 N N . THR A 1 189 ? 13.554 3.696 -19.462 1.00 94.44 189 THR A N 1
ATOM 1559 C CA . THR A 1 189 ? 14.007 4.473 -20.627 1.00 94.44 189 THR A CA 1
ATOM 1560 C C . THR A 1 189 ? 14.139 3.608 -21.877 1.00 94.44 189 THR A C 1
ATOM 1562 O O . THR A 1 189 ? 13.521 3.916 -22.896 1.00 94.44 189 THR A O 1
ATOM 1565 N N . TYR A 1 190 ? 14.920 2.526 -21.805 1.00 92.62 190 TYR A N 1
ATOM 1566 C CA . TYR A 1 190 ? 15.284 1.721 -22.976 1.00 92.62 190 TYR A CA 1
ATOM 1567 C C . TYR A 1 190 ? 14.273 0.617 -23.282 1.00 92.62 190 TYR A C 1
ATOM 1569 O O . TYR A 1 190 ? 14.138 0.236 -24.440 1.00 92.62 190 TYR A O 1
ATOM 1577 N N . LYS A 1 191 ? 13.523 0.143 -22.272 1.00 92.81 191 LYS A N 1
ATOM 1578 C CA . LYS A 1 191 ? 12.396 -0.796 -22.442 1.00 92.81 191 LYS A CA 1
ATOM 1579 C C . LYS A 1 191 ? 12.789 -2.073 -23.205 1.00 92.81 191 LYS A C 1
ATOM 1581 O O . LYS A 1 191 ? 12.022 -2.583 -24.014 1.00 92.81 191 LYS A O 1
ATOM 1586 N N . GLU A 1 192 ? 14.001 -2.565 -22.949 1.00 84.88 192 GLU A N 1
ATOM 1587 C CA . GLU A 1 192 ? 14.624 -3.680 -23.683 1.00 84.88 192 GLU A CA 1
ATOM 1588 C C . GLU A 1 192 ? 13.988 -5.044 -23.363 1.00 84.88 192 GLU A C 1
ATOM 1590 O O . GLU A 1 192 ? 14.073 -5.967 -24.169 1.00 84.88 192 GLU A O 1
ATOM 1595 N N . THR A 1 193 ? 13.361 -5.186 -22.190 1.00 89.31 193 THR A N 1
ATOM 1596 C CA . THR A 1 193 ? 12.781 -6.447 -21.704 1.00 89.31 193 THR A CA 1
ATOM 1597 C C . THR A 1 193 ? 11.264 -6.354 -21.541 1.00 89.31 193 THR A C 1
ATOM 1599 O O . THR A 1 193 ? 10.669 -5.273 -21.513 1.00 89.31 193 THR A O 1
ATOM 1602 N N . THR A 1 194 ? 10.625 -7.509 -21.351 1.00 92.31 194 THR A N 1
ATOM 1603 C CA . THR A 1 194 ? 9.200 -7.609 -21.005 1.00 92.31 194 THR A CA 1
ATOM 1604 C C . THR A 1 194 ? 8.870 -7.055 -19.616 1.00 92.31 194 THR A C 1
ATOM 1606 O O . THR A 1 194 ? 7.690 -6.912 -19.300 1.00 92.31 194 THR A O 1
ATOM 1609 N N . ASP A 1 195 ? 9.866 -6.693 -18.797 1.00 94.75 195 ASP A N 1
ATOM 1610 C CA . ASP A 1 195 ? 9.629 -6.087 -17.484 1.00 94.75 195 ASP A CA 1
ATOM 1611 C C . ASP A 1 195 ? 8.845 -4.774 -17.623 1.00 94.75 195 ASP A C 1
ATOM 1613 O O . ASP A 1 195 ? 7.849 -4.581 -16.932 1.00 94.75 195 ASP A O 1
ATOM 1617 N N . TYR A 1 196 ? 9.233 -3.887 -18.550 1.00 95.56 196 TYR A N 1
ATOM 1618 C CA . TYR A 1 196 ? 8.578 -2.583 -18.718 1.00 95.56 196 TYR A CA 1
ATOM 1619 C C . TYR A 1 196 ? 7.058 -2.678 -18.953 1.00 95.56 196 TYR A C 1
ATOM 1621 O O . TYR A 1 196 ? 6.308 -2.069 -18.180 1.00 95.56 196 TYR A O 1
ATOM 1629 N N . PRO A 1 197 ? 6.558 -3.405 -19.976 1.00 95.81 197 PRO A N 1
ATOM 1630 C CA . PRO A 1 197 ? 5.120 -3.484 -20.215 1.00 95.81 197 PRO A CA 1
ATOM 1631 C C . PRO A 1 197 ? 4.373 -4.161 -19.059 1.00 95.81 197 PRO A C 1
ATOM 1633 O O . PRO A 1 197 ? 3.292 -3.693 -18.699 1.00 95.81 197 PRO A O 1
ATOM 1636 N N . VAL A 1 198 ? 4.951 -5.193 -18.425 1.00 96.44 198 VAL A N 1
ATOM 1637 C CA . VAL A 1 198 ? 4.327 -5.857 -17.267 1.00 96.44 198 VAL A CA 1
ATOM 1638 C C . VAL A 1 198 ? 4.210 -4.898 -16.085 1.00 96.44 198 VAL A C 1
ATOM 1640 O O . VAL A 1 198 ? 3.126 -4.747 -15.522 1.00 96.44 198 VAL A O 1
ATOM 1643 N N . ILE A 1 199 ? 5.286 -4.181 -15.753 1.00 97.25 199 ILE A N 1
ATOM 1644 C CA . ILE A 1 199 ? 5.302 -3.188 -14.674 1.00 97.25 199 ILE A CA 1
ATOM 1645 C C . ILE A 1 199 ? 4.287 -2.080 -14.955 1.00 97.25 199 ILE A C 1
ATOM 1647 O O . ILE A 1 199 ? 3.501 -1.727 -14.077 1.00 97.25 199 ILE A O 1
ATOM 1651 N N . LYS A 1 200 ? 4.264 -1.532 -16.177 1.00 96.31 200 LYS A N 1
ATOM 1652 C CA . LYS A 1 200 ? 3.360 -0.425 -16.512 1.00 96.31 200 LYS A CA 1
ATOM 1653 C C . LYS A 1 200 ? 1.891 -0.849 -16.480 1.00 96.31 200 LYS A C 1
ATOM 1655 O O . LYS A 1 200 ? 1.052 -0.094 -15.980 1.00 96.31 200 LYS A O 1
ATOM 1660 N N . SER A 1 201 ? 1.590 -2.046 -16.980 1.00 96.06 201 SER A N 1
ATOM 1661 C CA . SER A 1 201 ? 0.251 -2.632 -16.908 1.00 96.06 201 SER A CA 1
ATOM 1662 C C . SER A 1 201 ? -0.167 -2.860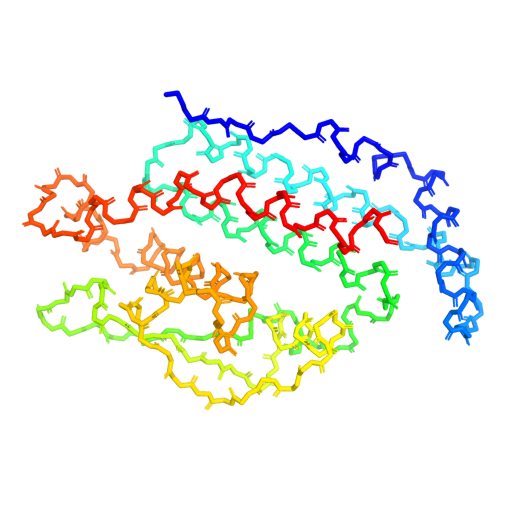 -15.457 1.00 96.06 201 SER A C 1
ATOM 1664 O O . SER A 1 201 ? -1.239 -2.421 -15.046 1.00 96.06 201 SER A O 1
ATOM 1666 N N . PHE A 1 202 ? 0.711 -3.451 -14.644 1.00 97.81 202 PHE A N 1
ATOM 1667 C CA . PHE A 1 202 ? 0.442 -3.686 -13.230 1.00 97.81 202 PHE A CA 1
ATOM 1668 C C . PHE A 1 202 ? 0.202 -2.400 -12.445 1.00 97.81 202 PHE A C 1
ATOM 1670 O O . PHE A 1 202 ? -0.768 -2.333 -11.705 1.00 97.81 202 PHE A O 1
ATOM 1677 N N . LEU A 1 203 ? 1.026 -1.362 -12.616 1.00 97.81 203 LEU A N 1
ATOM 1678 C CA . LEU A 1 203 ? 0.825 -0.086 -11.916 1.00 97.81 203 LEU A CA 1
ATOM 1679 C C . LEU A 1 203 ? -0.500 0.577 -12.297 1.00 97.81 203 LEU A C 1
ATOM 1681 O O . LEU A 1 203 ? -1.107 1.262 -11.478 1.00 97.81 203 LEU A O 1
ATOM 1685 N N . THR A 1 204 ? -0.964 0.364 -13.526 1.00 96.12 204 THR A N 1
ATOM 1686 C CA . THR A 1 204 ? -2.280 0.832 -13.970 1.00 96.12 204 THR A CA 1
ATOM 1687 C C . THR A 1 204 ? -3.400 0.029 -13.308 1.00 96.12 204 THR A C 1
ATOM 1689 O O . THR A 1 204 ? -4.359 0.604 -12.806 1.00 96.12 204 THR A O 1
ATOM 1692 N N . TYR A 1 205 ? -3.260 -1.296 -13.267 1.00 96.62 205 TYR A N 1
ATOM 1693 C CA . TYR A 1 205 ? -4.216 -2.201 -12.633 1.00 96.62 205 TYR A CA 1
ATOM 1694 C C . TYR A 1 205 ? -4.319 -1.956 -11.118 1.00 96.62 205 TYR A C 1
ATOM 1696 O O . TYR A 1 205 ? -5.403 -1.714 -10.591 1.00 96.62 205 TYR A O 1
ATOM 1704 N N . ALA A 1 206 ? -3.182 -1.927 -10.423 1.00 97.62 206 ALA A N 1
ATOM 1705 C CA . ALA A 1 206 ? -3.087 -1.738 -8.980 1.00 97.62 206 ALA A CA 1
ATOM 1706 C C . ALA A 1 206 ? -3.655 -0.387 -8.517 1.00 97.62 206 ALA A C 1
ATOM 1708 O O . ALA A 1 206 ? -4.264 -0.328 -7.450 1.00 97.62 206 ALA A O 1
ATOM 1709 N N . ALA A 1 207 ? -3.513 0.673 -9.327 1.00 97.31 207 ALA A N 1
ATOM 1710 C CA . ALA A 1 207 ? -4.056 2.000 -9.028 1.00 97.31 207 ALA A CA 1
ATOM 1711 C C . ALA A 1 207 ? -5.576 2.004 -8.810 1.00 97.31 207 ALA A C 1
ATOM 1713 O O . ALA A 1 207 ? -6.074 2.833 -8.055 1.00 97.31 207 ALA A O 1
ATOM 1714 N N . HIS A 1 208 ? -6.299 1.081 -9.450 1.00 96.69 208 HIS A N 1
ATOM 1715 C CA . HIS A 1 208 ? -7.737 0.912 -9.259 1.00 96.69 208 HIS A CA 1
ATOM 1716 C C . HIS A 1 208 ? -8.056 -0.209 -8.265 1.00 96.69 208 HIS A C 1
ATOM 1718 O O . HIS A 1 208 ? -8.853 -0.039 -7.346 1.00 96.69 208 HIS A O 1
ATOM 1724 N N . GLN A 1 209 ? -7.422 -1.367 -8.438 1.00 96.81 209 GLN A N 1
ATOM 1725 C CA . GLN A 1 209 ? -7.804 -2.601 -7.748 1.00 96.81 209 GLN A CA 1
ATOM 1726 C C . GLN A 1 209 ? -7.465 -2.598 -6.262 1.00 96.81 209 GLN A C 1
ATOM 1728 O O . GLN A 1 209 ? -8.191 -3.189 -5.467 1.00 96.81 209 GLN A O 1
ATOM 1733 N N . VAL A 1 210 ? -6.378 -1.931 -5.867 1.00 97.88 210 VAL A N 1
ATOM 1734 C CA . VAL A 1 210 ? -6.020 -1.815 -4.452 1.00 97.88 210 VAL A CA 1
ATOM 1735 C C . VAL A 1 210 ? -7.021 -0.940 -3.699 1.00 97.88 210 VAL A C 1
ATOM 1737 O O . VAL A 1 210 ? -7.610 -1.441 -2.742 1.00 97.88 210 VAL A O 1
ATOM 1740 N N . PRO A 1 211 ? -7.264 0.331 -4.078 1.00 98.00 211 PRO A N 1
ATOM 1741 C CA . PRO A 1 211 ? -8.229 1.142 -3.352 1.00 98.00 211 PRO A CA 1
ATOM 1742 C C . PRO A 1 211 ? -9.654 0.597 -3.461 1.00 98.00 211 PRO A C 1
ATOM 1744 O O . PRO A 1 211 ? -10.374 0.698 -2.479 1.00 98.00 211 PRO A O 1
ATOM 1747 N N . ASP A 1 212 ? -10.066 -0.043 -4.557 1.00 97.44 212 ASP A N 1
ATOM 1748 C CA . ASP A 1 212 ? -11.391 -0.677 -4.609 1.00 97.44 212 ASP A CA 1
ATOM 1749 C C . ASP A 1 212 ? -11.485 -1.906 -3.692 1.00 97.44 212 ASP A C 1
ATOM 1751 O O . ASP A 1 212 ? -12.374 -1.984 -2.846 1.00 97.44 212 ASP A O 1
ATOM 1755 N N . GLY A 1 213 ? -10.505 -2.812 -3.755 1.00 96.81 213 GLY A N 1
ATOM 1756 C CA . GLY A 1 213 ? -10.459 -4.000 -2.901 1.00 96.81 213 GLY A CA 1
ATOM 1757 C C . GLY A 1 213 ? -10.337 -3.692 -1.405 1.00 96.81 213 GLY A C 1
ATOM 1758 O O . GLY A 1 213 ? -10.723 -4.512 -0.579 1.00 96.81 213 GLY A O 1
ATOM 1759 N N . MET A 1 214 ? -9.841 -2.508 -1.032 1.00 98.12 214 MET A N 1
ATOM 1760 C CA . MET A 1 214 ? -9.751 -2.081 0.367 1.00 98.12 214 MET A CA 1
ATOM 1761 C C . MET A 1 214 ? -11.092 -1.651 0.979 1.00 98.12 214 MET A C 1
ATOM 1763 O O . MET A 1 214 ? -11.193 -1.577 2.207 1.00 98.12 214 MET A O 1
ATOM 1767 N N . ARG A 1 215 ? -12.135 -1.435 0.166 1.00 97.31 215 ARG A N 1
ATOM 1768 C CA . ARG A 1 215 ? -13.467 -1.025 0.641 1.00 97.31 215 ARG A CA 1
ATOM 1769 C C . ARG A 1 215 ? -14.075 -2.039 1.602 1.00 97.31 215 ARG A C 1
ATOM 1771 O O . ARG A 1 215 ? -14.594 -1.630 2.633 1.00 97.31 215 ARG A O 1
ATOM 1778 N N . VAL A 1 216 ? -13.907 -3.335 1.333 1.00 96.31 216 VAL A N 1
ATOM 1779 C CA . VAL A 1 216 ? -14.433 -4.422 2.182 1.00 96.31 216 VAL A CA 1
ATOM 1780 C C . VAL A 1 216 ? -13.876 -4.401 3.609 1.00 96.31 216 VAL A C 1
ATOM 1782 O O . VAL A 1 216 ? -14.486 -4.921 4.529 1.00 96.31 216 VAL A O 1
ATOM 1785 N N . PHE A 1 217 ? -12.702 -3.804 3.824 1.00 96.94 217 PHE A N 1
ATOM 1786 C CA . PHE A 1 217 ? -12.104 -3.711 5.158 1.00 96.94 217 PHE A CA 1
ATOM 1787 C C . PHE A 1 217 ? -12.422 -2.388 5.862 1.00 96.94 217 PHE A C 1
ATOM 1789 O O . PHE A 1 217 ? -12.290 -2.283 7.083 1.00 96.94 217 PHE A O 1
ATOM 1796 N N . LEU A 1 218 ? -12.778 -1.364 5.086 1.00 97.19 218 LEU A N 1
ATOM 1797 C CA . LEU A 1 218 ? -12.929 0.015 5.542 1.00 97.19 218 LEU A CA 1
ATOM 1798 C C . LEU A 1 218 ? -14.391 0.454 5.671 1.00 97.19 218 LEU A C 1
ATOM 1800 O O . LEU A 1 218 ? -14.671 1.350 6.460 1.00 97.19 218 LEU A O 1
ATOM 1804 N N . LEU A 1 219 ? -15.302 -0.133 4.895 1.00 94.25 219 LEU A N 1
ATOM 1805 C CA . LEU A 1 219 ? -16.697 0.302 4.783 1.00 94.25 219 LEU A CA 1
ATOM 1806 C C . LEU A 1 219 ? -17.697 -0.788 5.181 1.00 94.25 219 LEU A C 1
ATOM 1808 O O . LEU A 1 219 ? -18.739 -0.448 5.738 1.00 94.25 219 LEU A O 1
ATOM 1812 N N . ASP A 1 220 ? -17.359 -2.059 4.954 1.00 81.44 220 ASP A N 1
ATOM 1813 C CA . ASP A 1 220 ? -18.153 -3.221 5.382 1.00 81.44 220 ASP A CA 1
ATOM 1814 C C . ASP A 1 220 ? -17.739 -3.657 6.794 1.00 81.44 220 ASP A C 1
ATOM 1816 O O . ASP A 1 220 ? -18.624 -3.812 7.665 1.00 81.44 220 ASP A O 1
#

Sequence (220 aa):
MTSDFIWQHYLPLYAKHHVTQVLFTRYTAAGITHSEQLAIEKAPALCAHIEHAELFYQQAAHSTVFIQPVLQFYGMIHLFKAAIMMKDPFHPEKTNQLAHGVSSRKIKKKHYTFLEDTVKIQKHGLYTTFSEKLLHCSPRMITCDMHQLFNSLHDPCPSLHNMQTHYLILYSLSMLARYETEWWHRCMTYKETTDYPVIKSFLTYAAHQVPDGMRVFLLD